Protein AF-A0A930N2Q2-F1 (afdb_monomer_lite)

Secondary structure (DSSP, 8-state):
-------TT-----EE-----S--S-EEEEEEE--TT--TTT--SSPPEEEEEEEPPPPTT-PEE-----PPPPP--EEEEEEE-SSTT-EEEEEE--SSSPEE-TTEEEEEE--BTTB--SS-SEEEETT-GGGSSEEEES---SEE-TT-EEEEEETTSPP-GGGGG-TTEEEEEEE-S---SHHHHHHHHHGGGG---TT-EEEEEETTEEEEEES--SSSPPPPPPSSEEEE-TT--S--SS----TTT-S-EEEES--TTSSSSEEEE---GGGTT---TT-EEEET--S-S-TT-TTTS-EEEE-TTS--STT-TTTTEES-----GGGSHHHHHHHT-

Structure (mmCIF, N/CA/C/O backbone):
data_AF-A0A930N2Q2-F1
#
_entry.id   AF-A0A930N2Q2-F1
#
loop_
_atom_site.group_PDB
_atom_site.id
_atom_site.type_symbol
_atom_site.label_atom_id
_atom_site.label_alt_id
_atom_site.label_comp_id
_atom_site.label_asym_id
_atom_site.label_entity_id
_atom_site.label_seq_id
_atom_site.pdbx_PDB_ins_code
_atom_site.Cartn_x
_atom_site.Cartn_y
_atom_site.Cartn_z
_atom_site.occupancy
_atom_site.B_iso_or_equiv
_atom_site.auth_seq_id
_atom_site.auth_comp_id
_atom_site.auth_asym_id
_atom_site.auth_atom_id
_atom_site.pdbx_PDB_model_num
ATOM 1 N N . PHE A 1 1 ? -27.104 4.911 28.588 1.00 41.72 1 PHE A N 1
ATOM 2 C CA . PHE A 1 1 ? -26.748 4.764 27.168 1.00 41.72 1 PHE A CA 1
ATOM 3 C C . PHE A 1 1 ? -26.328 3.326 26.962 1.00 41.72 1 PHE A C 1
ATOM 5 O O . PHE A 1 1 ? -25.601 2.814 27.804 1.00 41.72 1 PHE A O 1
ATOM 12 N N . ASP A 1 2 ? -26.873 2.665 25.944 1.00 37.03 2 ASP A N 1
ATOM 13 C CA . ASP A 1 2 ? -26.450 1.316 25.568 1.00 37.03 2 ASP A CA 1
ATOM 14 C C . ASP A 1 2 ? -25.044 1.390 24.951 1.00 37.03 2 ASP A C 1
ATOM 16 O O . ASP A 1 2 ? -24.779 2.282 24.140 1.00 37.03 2 ASP A O 1
ATOM 20 N N . HIS A 1 3 ? -24.143 0.501 25.366 1.00 36.34 3 HIS A N 1
ATOM 21 C CA . HIS A 1 3 ? -22.767 0.438 24.877 1.00 36.34 3 HIS A CA 1
ATOM 22 C C . HIS A 1 3 ? -22.576 -0.842 24.065 1.00 36.34 3 HIS A C 1
ATOM 24 O O . HIS A 1 3 ? -23.051 -1.914 24.426 1.00 36.34 3 HIS A O 1
ATOM 30 N N . GLY A 1 4 ? -21.841 -0.748 22.961 1.00 41.00 4 GLY A N 1
ATOM 31 C CA . GLY A 1 4 ? -21.201 -1.914 22.360 1.00 41.00 4 GLY A CA 1
ATOM 32 C C . GLY A 1 4 ? -20.953 -1.761 20.869 1.00 41.00 4 GLY A C 1
ATOM 33 O O . GLY A 1 4 ? -21.586 -0.939 20.203 1.00 41.00 4 GLY A O 1
ATOM 34 N N . ASP A 1 5 ? -20.091 -2.627 20.367 1.00 42.16 5 ASP A N 1
ATOM 35 C CA . ASP A 1 5 ? -19.556 -2.570 19.013 1.00 42.16 5 ASP A CA 1
ATOM 36 C C . ASP A 1 5 ? -20.628 -2.874 17.945 1.00 42.16 5 ASP A C 1
ATOM 38 O O . ASP A 1 5 ? -21.601 -3.594 18.198 1.00 42.16 5 ASP A O 1
ATOM 42 N N . VAL A 1 6 ? -20.461 -2.304 16.745 1.00 48.75 6 VAL A N 1
ATOM 43 C CA . VAL A 1 6 ? -21.254 -2.619 15.543 1.00 48.75 6 VAL A CA 1
ATOM 44 C C . VAL A 1 6 ? -20.330 -3.317 14.556 1.00 48.75 6 VAL A C 1
ATOM 46 O O . VAL A 1 6 ? -19.365 -2.715 14.088 1.00 48.75 6 VAL A O 1
ATOM 49 N N . LYS A 1 7 ? -20.598 -4.587 14.247 1.00 45.81 7 LYS A N 1
ATOM 50 C CA . LYS A 1 7 ? -19.790 -5.338 13.281 1.00 45.81 7 LYS A CA 1
ATOM 51 C C . LYS A 1 7 ? -19.995 -4.828 11.857 1.00 45.81 7 LYS A C 1
ATOM 53 O O . LYS A 1 7 ? -21.036 -4.261 11.515 1.00 45.81 7 LYS A O 1
ATOM 58 N N . VAL A 1 8 ? -19.000 -5.071 11.004 1.00 41.28 8 VAL A N 1
ATOM 59 C CA . VAL A 1 8 ? -19.066 -4.683 9.595 1.00 41.28 8 VAL A CA 1
ATOM 60 C C . VAL A 1 8 ? -20.216 -5.407 8.896 1.00 41.28 8 VAL A C 1
ATOM 62 O O . VAL A 1 8 ? -20.283 -6.628 8.916 1.00 41.28 8 VAL A O 1
ATOM 65 N N . GLY A 1 9 ? -21.139 -4.646 8.299 1.00 39.16 9 GLY A N 1
ATOM 66 C CA . GLY A 1 9 ? -22.316 -5.192 7.612 1.00 39.16 9 GLY A CA 1
ATOM 67 C C . GLY A 1 9 ? -23.492 -5.576 8.520 1.00 39.16 9 GLY A C 1
ATOM 68 O O . GLY A 1 9 ? -24.550 -5.930 8.002 1.00 39.16 9 GLY A O 1
ATOM 69 N N . GLU A 1 10 ? -23.359 -5.459 9.845 1.00 43.72 10 GLU A N 1
ATOM 70 C CA . GLU A 1 10 ? -24.431 -5.785 10.789 1.00 43.72 10 GLU A CA 1
ATOM 71 C C . GLU A 1 10 ? -25.229 -4.555 11.236 1.00 43.72 10 GLU A C 1
ATOM 73 O O . GLU A 1 10 ? -24.754 -3.419 11.252 1.00 43.72 10 GLU A O 1
ATOM 78 N N . LYS A 1 11 ? -26.483 -4.801 11.628 1.00 48.34 11 LYS A N 1
ATOM 79 C CA . LYS A 1 11 ? -27.393 -3.777 12.143 1.00 48.34 11 LYS A CA 1
ATOM 80 C C . LYS A 1 11 ? -27.339 -3.770 13.662 1.00 48.34 11 LYS A C 1
ATOM 82 O O . LYS A 1 11 ? -27.608 -4.792 14.286 1.00 48.34 11 LYS A O 1
ATOM 87 N N . LYS A 1 12 ? -27.113 -2.600 14.259 1.00 50.00 12 LYS A N 1
ATOM 88 C CA . LYS A 1 12 ? -27.331 -2.394 15.694 1.00 50.00 12 LYS A CA 1
ATOM 89 C C . LYS A 1 12 ? -28.453 -1.394 15.928 1.00 50.00 12 LYS A C 1
ATOM 91 O O . LYS A 1 12 ? -28.466 -0.312 15.347 1.00 50.00 12 LYS A O 1
ATOM 96 N N . THR A 1 13 ? -29.394 -1.771 16.787 1.00 50.56 13 THR A N 1
ATOM 97 C CA . THR A 1 13 ? -30.455 -0.875 17.256 1.00 50.56 13 THR A CA 1
ATOM 98 C C . THR A 1 13 ? -30.022 -0.289 18.591 1.00 50.56 13 THR A C 1
ATOM 100 O O . THR A 1 13 ? -29.759 -1.042 19.521 1.00 50.56 13 THR A O 1
ATOM 103 N N . LEU A 1 14 ? -29.937 1.039 18.681 1.00 54.16 14 LEU A N 1
ATOM 104 C CA . LEU A 1 14 ? -29.658 1.744 19.931 1.00 54.16 14 LEU A CA 1
ATOM 105 C C . LEU A 1 14 ? -30.971 2.241 20.538 1.00 54.16 14 LEU A C 1
ATOM 107 O O . LEU A 1 14 ? -31.796 2.841 19.843 1.00 54.16 14 LEU A O 1
ATOM 111 N N . PHE A 1 15 ? -31.144 2.011 21.837 1.00 53.03 15 PHE A N 1
ATOM 112 C CA . PHE A 1 15 ? -32.290 2.492 22.601 1.00 53.03 15 PHE A CA 1
ATOM 113 C C . PHE A 1 15 ? -31.849 3.586 23.576 1.00 53.03 15 PHE A C 1
ATOM 115 O O . PHE A 1 15 ? -30.882 3.424 24.324 1.00 53.03 15 PHE A O 1
ATOM 122 N N . PHE A 1 16 ? -32.580 4.699 23.600 1.00 52.91 16 PHE A N 1
ATOM 123 C CA . PHE A 1 16 ? -32.331 5.801 24.530 1.00 52.91 16 PHE A CA 1
ATOM 124 C C . PHE A 1 16 ? -33.554 5.995 25.417 1.00 52.91 16 PHE A C 1
ATOM 126 O O . PHE A 1 16 ? -34.678 6.128 24.926 1.00 52.91 16 PHE A O 1
ATOM 133 N N . TRP A 1 17 ? -33.320 6.036 26.726 1.00 47.97 17 TRP A N 1
ATOM 134 C CA . TRP A 1 17 ? -34.327 6.415 27.705 1.00 47.97 17 TRP A CA 1
ATOM 135 C C . TRP A 1 17 ? -34.276 7.923 27.891 1.00 47.97 17 TRP A C 1
ATOM 137 O O . TRP A 1 17 ? -33.246 8.473 28.275 1.00 47.97 17 TRP A O 1
ATOM 147 N N . VAL A 1 18 ? -35.390 8.590 27.619 1.00 50.34 18 VAL A N 1
ATOM 148 C CA . VAL A 1 18 ? -35.548 10.007 27.936 1.00 50.34 18 VAL A CA 1
ATOM 149 C C . VAL A 1 18 ? -36.337 10.073 29.235 1.00 50.34 18 VAL A C 1
ATOM 151 O O . VAL A 1 18 ? -37.479 9.614 29.295 1.00 50.34 18 VAL A O 1
ATOM 154 N N . HIS A 1 19 ? -35.711 10.582 30.297 1.00 44.34 19 HIS A N 1
ATOM 155 C CA . HIS A 1 19 ? -36.409 10.799 31.559 1.00 44.34 19 HIS A CA 1
ATOM 156 C C . HIS A 1 19 ? -37.484 11.873 31.343 1.00 44.34 19 HIS A C 1
ATOM 158 O O . HIS A 1 19 ? -37.195 12.867 30.668 1.00 44.34 19 HIS A O 1
ATOM 164 N N . PRO A 1 20 ? -38.703 11.725 31.890 1.00 45.50 20 PRO A N 1
ATOM 165 C CA . PRO A 1 20 ? -39.690 12.786 31.808 1.00 45.50 20 PRO A CA 1
ATOM 166 C C . PRO A 1 20 ? -39.127 14.000 32.546 1.00 45.50 20 PRO A C 1
ATOM 168 O O . PRO A 1 20 ? -38.900 13.946 33.755 1.00 45.50 20 PRO A O 1
ATOM 171 N N . SER A 1 21 ? -38.870 15.080 31.824 1.00 46.75 21 SER A N 1
ATOM 172 C CA . SER A 1 21 ? -38.817 16.410 32.412 1.00 46.75 21 SER A CA 1
ATOM 173 C C . SER A 1 21 ? -39.943 17.231 31.799 1.00 46.75 21 SER A C 1
ATOM 175 O O . SER A 1 21 ? -40.488 16.880 30.754 1.00 46.75 21 SER A O 1
ATOM 177 N N . THR A 1 22 ? -40.318 18.308 32.474 1.00 49.62 22 THR A N 1
ATOM 178 C CA . THR A 1 22 ? -41.371 19.287 32.148 1.00 49.62 22 THR A CA 1
ATOM 179 C C . THR A 1 22 ? -41.177 20.026 30.809 1.00 49.62 22 THR A C 1
ATOM 181 O O . THR A 1 22 ? -41.741 21.093 30.586 1.00 49.62 22 THR A O 1
ATOM 184 N N . TYR A 1 23 ? -40.362 19.482 29.909 1.00 51.62 23 TYR A N 1
ATOM 185 C CA . TYR A 1 23 ? -39.928 20.084 28.665 1.00 51.62 23 TYR A CA 1
ATOM 186 C C . TYR A 1 23 ? -40.915 19.787 27.528 1.00 51.62 23 TYR A C 1
ATOM 188 O O . TYR A 1 23 ? -41.119 18.637 27.146 1.00 51.62 23 TYR A O 1
ATOM 196 N N . THR A 1 24 ? -41.508 20.839 26.964 1.00 57.81 24 THR A N 1
ATOM 197 C CA . THR A 1 24 ? -42.492 20.773 25.866 1.00 57.81 24 THR A CA 1
ATOM 198 C C . THR A 1 24 ? -41.893 21.083 24.485 1.00 57.81 24 THR A C 1
ATOM 200 O O . THR A 1 24 ? -42.605 21.046 23.483 1.00 57.81 24 THR A O 1
ATOM 203 N N . GLY A 1 25 ? -40.591 21.388 24.414 1.00 53.97 25 GLY A N 1
ATOM 204 C CA . GLY A 1 25 ? -39.887 21.764 23.183 1.00 53.97 25 GLY A CA 1
ATOM 205 C C . GLY A 1 25 ? -39.300 20.588 22.389 1.00 53.97 25 GLY A C 1
ATOM 206 O O . GLY A 1 25 ? -39.271 19.445 22.843 1.00 53.97 25 GLY A O 1
ATOM 207 N N . THR A 1 26 ? -38.775 20.880 21.194 1.00 52.00 26 THR A N 1
ATOM 208 C CA . THR A 1 26 ? -37.933 19.943 20.423 1.00 52.00 26 THR A CA 1
ATOM 209 C C . THR A 1 26 ? -36.479 20.094 20.863 1.00 52.00 26 THR A C 1
ATOM 211 O O . THR A 1 26 ? -35.978 21.214 20.928 1.00 52.00 26 THR A O 1
ATOM 214 N N . LYS A 1 27 ? -35.788 18.982 21.137 1.00 54.97 27 LYS A N 1
ATOM 215 C CA . LYS A 1 27 ? -34.363 18.979 21.495 1.00 54.97 27 LYS A CA 1
ATOM 216 C C . LYS A 1 27 ? -33.570 18.179 20.467 1.00 54.97 27 LYS A C 1
ATOM 218 O O . LYS A 1 27 ? -33.887 17.020 20.208 1.00 54.97 27 LYS A O 1
ATOM 223 N N . THR A 1 28 ? -32.528 18.784 19.911 1.00 53.50 28 THR A N 1
ATOM 224 C CA . THR A 1 28 ? -31.549 18.064 19.092 1.00 53.50 28 THR A CA 1
ATOM 225 C C . THR A 1 28 ? -30.698 17.191 20.005 1.00 53.50 28 THR A C 1
ATOM 227 O O . THR A 1 28 ? -30.118 17.683 20.975 1.00 53.50 28 THR A O 1
ATOM 230 N N . LEU A 1 29 ? -30.635 15.894 19.710 1.00 53.09 29 LEU A N 1
ATOM 231 C CA . LEU A 1 29 ? -29.737 14.967 20.391 1.00 53.09 29 LEU A CA 1
ATOM 232 C C . LEU A 1 29 ? -28.542 14.694 19.479 1.00 53.09 29 LEU A C 1
ATOM 234 O O . LEU A 1 29 ? -28.708 14.295 18.323 1.00 53.09 29 LEU A O 1
ATOM 238 N N . LYS A 1 30 ? -27.342 14.925 20.012 1.00 48.91 30 LYS A N 1
ATOM 239 C CA . LYS A 1 30 ? -26.085 14.565 19.358 1.00 48.91 30 LYS A CA 1
ATOM 240 C C . LYS A 1 30 ? -25.796 13.095 19.667 1.00 48.91 30 LYS A C 1
ATOM 242 O O . LYS A 1 30 ? -25.758 12.724 20.841 1.00 48.91 30 LYS A O 1
ATOM 247 N N . LEU A 1 31 ? -25.640 12.267 18.634 1.00 52.25 31 LEU A N 1
ATOM 248 C CA . LEU A 1 31 ? -25.092 10.921 18.770 1.00 52.25 31 LEU A CA 1
ATOM 249 C C . LEU A 1 31 ? -23.691 10.930 18.170 1.00 52.25 31 LEU A C 1
ATOM 251 O O . LEU A 1 31 ? -23.521 11.025 16.953 1.00 52.25 31 LEU A O 1
ATOM 255 N N . ASP A 1 32 ? -22.709 10.798 19.047 1.00 47.19 32 ASP A N 1
ATOM 256 C CA . ASP A 1 32 ? -21.322 10.644 18.647 1.00 47.19 32 ASP A CA 1
ATOM 257 C C . ASP A 1 32 ? -21.038 9.155 18.469 1.00 47.19 32 ASP A C 1
ATOM 259 O O . ASP A 1 32 ? -20.966 8.394 19.436 1.00 47.19 32 ASP A O 1
ATOM 263 N N . VAL A 1 33 ? -20.937 8.723 17.209 1.00 49.88 33 VAL A N 1
ATOM 264 C CA . VAL A 1 33 ? -20.499 7.370 16.871 1.00 49.88 33 VAL A CA 1
ATOM 265 C C . VAL A 1 33 ? -19.008 7.439 16.595 1.00 49.88 33 VAL A C 1
ATOM 267 O O . VAL A 1 33 ? -18.551 8.081 15.647 1.00 49.88 33 VAL A O 1
ATOM 270 N N . ARG A 1 34 ? -18.239 6.786 17.458 1.00 45.66 34 ARG A N 1
ATOM 271 C CA . ARG A 1 34 ? -16.790 6.700 17.321 1.00 45.66 34 ARG A CA 1
ATOM 272 C C . ARG A 1 34 ? -16.464 5.416 16.576 1.00 45.66 34 ARG A C 1
ATOM 274 O O . ARG A 1 34 ? -17.022 4.363 16.883 1.00 45.66 34 ARG A O 1
ATOM 281 N N . THR A 1 35 ? -15.580 5.506 15.589 1.00 45.91 35 THR A N 1
ATOM 282 C CA . THR A 1 35 ? -14.870 4.309 15.141 1.00 45.91 35 THR A CA 1
ATOM 283 C C . THR A 1 35 ? -13.940 3.866 16.272 1.00 45.91 35 THR A C 1
ATOM 285 O O . THR A 1 35 ? -13.624 4.641 17.177 1.00 45.91 35 THR A O 1
ATOM 288 N N . ASP A 1 36 ? -13.508 2.617 16.229 1.00 43.38 36 ASP A N 1
ATOM 289 C CA . ASP A 1 36 ? -12.573 1.982 17.160 1.00 43.38 36 ASP A CA 1
ATOM 290 C C . ASP A 1 36 ? -11.256 2.752 17.401 1.00 43.38 36 ASP A C 1
ATOM 292 O O . ASP A 1 36 ? -10.535 2.435 18.341 1.00 43.38 36 ASP A O 1
ATOM 296 N N . ASN A 1 37 ? -10.974 3.808 16.631 1.00 44.59 37 ASN A N 1
ATOM 297 C CA . ASN A 1 37 ? -9.691 4.504 16.592 1.00 44.59 37 ASN A CA 1
ATOM 298 C C . ASN A 1 37 ? -9.680 5.917 17.234 1.00 44.59 37 ASN A C 1
ATOM 300 O O . ASN A 1 37 ? -8.944 6.790 16.749 1.00 44.59 37 ASN A O 1
ATOM 304 N N . PHE A 1 38 ? -10.505 6.189 18.256 1.00 37.25 38 PHE A N 1
ATOM 305 C CA . PHE A 1 38 ? -10.609 7.507 18.917 1.00 37.25 38 PHE A CA 1
ATOM 306 C C . PHE A 1 38 ? -10.024 7.520 20.347 1.00 37.25 38 PHE A C 1
ATOM 308 O O . PHE A 1 38 ? -10.381 6.677 21.165 1.00 37.25 38 PHE A O 1
ATOM 315 N N . ASP A 1 39 ? -9.192 8.521 20.665 1.00 43.25 39 ASP A N 1
ATOM 316 C CA . ASP A 1 39 ? -8.639 8.810 22.001 1.00 43.25 39 ASP A CA 1
ATOM 317 C C . ASP A 1 39 ? -8.671 10.334 22.260 1.00 43.25 39 ASP A C 1
ATOM 319 O O . ASP A 1 39 ? -8.338 11.114 21.368 1.00 43.25 39 ASP A O 1
ATOM 323 N N . ASP A 1 40 ? -9.076 10.767 23.461 1.00 39.34 40 ASP A N 1
ATOM 324 C CA . ASP A 1 40 ? -9.256 12.194 23.804 1.00 39.34 40 ASP A CA 1
ATOM 325 C C . ASP A 1 40 ? -7.925 12.975 23.927 1.00 39.34 40 ASP A C 1
ATOM 327 O O . ASP A 1 40 ? -7.909 14.195 23.769 1.00 39.34 40 ASP A O 1
ATOM 331 N N . ASN A 1 41 ? -6.799 12.293 24.168 1.00 40.31 41 ASN A N 1
ATOM 332 C CA . ASN A 1 41 ? -5.464 12.892 24.302 1.00 40.31 41 ASN A CA 1
ATOM 333 C C . ASN A 1 41 ? -4.624 12.784 23.015 1.00 40.31 41 ASN A C 1
ATOM 335 O O . ASN A 1 41 ? -3.750 13.620 22.772 1.00 40.31 41 ASN A O 1
ATOM 339 N N . LEU A 1 42 ? -4.852 11.741 22.211 1.00 38.12 42 LEU A N 1
ATOM 340 C CA . LEU A 1 42 ? -4.133 11.443 20.964 1.00 38.12 42 LEU A CA 1
ATOM 341 C C . LEU A 1 42 ? -4.922 11.835 19.703 1.00 38.12 42 LEU A C 1
ATOM 343 O O . LEU A 1 42 ? -4.362 11.823 18.604 1.00 38.12 42 LEU A O 1
ATOM 347 N N . GLY A 1 43 ? -6.199 12.196 19.853 1.00 39.03 43 GLY A N 1
ATOM 348 C CA . GLY A 1 43 ? -7.095 12.571 18.766 1.00 39.03 43 GLY A CA 1
ATOM 349 C C . GLY A 1 43 ? -7.554 11.387 17.907 1.00 39.03 43 GLY A C 1
ATOM 350 O O . GLY A 1 43 ? -6.943 10.319 17.853 1.00 39.03 43 GLY A O 1
ATOM 351 N N . ALA A 1 44 ? -8.666 11.589 17.203 1.00 37.19 44 ALA A N 1
ATOM 352 C CA . ALA A 1 44 ? -9.261 10.602 16.314 1.00 37.19 44 ALA A CA 1
ATOM 353 C C . ALA A 1 44 ? -8.390 10.350 15.078 1.00 37.19 44 ALA A C 1
ATOM 355 O O . ALA A 1 44 ? -8.078 11.286 14.324 1.00 37.19 44 ALA A O 1
ATOM 356 N N . THR A 1 45 ? -8.069 9.086 14.781 1.00 40.47 45 THR A N 1
ATOM 357 C CA . THR A 1 45 ? -7.466 8.826 13.473 1.00 40.47 45 THR A CA 1
ATOM 358 C C . THR A 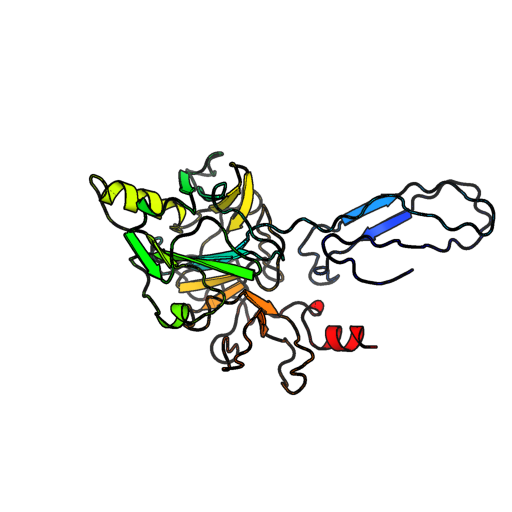1 45 ? -8.489 8.964 12.348 1.00 40.47 45 THR A C 1
ATOM 360 O O . THR A 1 45 ? -8.114 9.480 11.309 1.00 40.47 45 THR A O 1
ATOM 363 N N . ASP A 1 46 ? -9.765 8.608 12.509 1.00 44.69 46 ASP A N 1
ATOM 364 C CA . ASP A 1 46 ? -10.838 8.925 11.539 1.00 44.69 46 ASP A CA 1
ATOM 365 C C . ASP A 1 46 ? -11.649 10.141 11.994 1.00 44.69 46 ASP A C 1
ATOM 367 O O . ASP A 1 46 ? -11.615 10.468 13.177 1.00 44.69 46 ASP A O 1
ATOM 371 N N . PRO A 1 47 ? -12.357 10.853 11.100 1.00 41.97 47 PRO A N 1
ATOM 372 C CA . PRO A 1 47 ? -13.339 11.829 11.553 1.00 41.97 47 PRO A CA 1
ATOM 373 C C . PRO A 1 47 ? -14.361 11.148 12.473 1.00 41.97 47 PRO A C 1
ATOM 375 O O . PRO A 1 47 ? -14.811 10.033 12.204 1.00 41.97 47 PRO A O 1
ATOM 378 N N . GLU A 1 48 ? -14.728 11.832 13.557 1.00 40.94 48 GLU A N 1
ATOM 379 C CA . GLU A 1 48 ? -15.903 11.479 14.351 1.00 40.94 48 GLU A CA 1
ATOM 380 C C . GLU A 1 48 ? -17.094 11.363 13.390 1.00 40.94 48 GLU A C 1
ATOM 382 O O . GLU A 1 48 ? -17.377 12.293 12.628 1.00 40.94 48 GLU A O 1
ATOM 387 N N . VAL A 1 49 ? -17.775 10.212 13.365 1.00 45.47 49 VAL A N 1
ATOM 388 C CA . VAL A 1 49 ? -19.017 10.092 12.597 1.00 45.47 49 VAL A CA 1
ATOM 389 C C . VAL A 1 49 ? -20.101 10.741 13.444 1.00 45.47 49 VAL A C 1
ATOM 391 O O . VAL A 1 49 ? -20.851 10.083 14.164 1.00 45.47 49 VAL A O 1
ATOM 394 N N . THR A 1 50 ? -20.153 12.069 13.397 1.00 40.19 50 THR A N 1
ATOM 395 C CA . THR A 1 50 ? -21.206 12.831 14.058 1.00 40.19 50 THR A CA 1
ATOM 396 C C . THR A 1 50 ? -22.470 12.728 13.220 1.00 40.19 50 THR A C 1
ATOM 398 O O . THR A 1 50 ? -22.537 13.245 12.102 1.00 40.19 50 THR A O 1
ATOM 401 N N . LYS A 1 51 ? -23.502 12.079 13.764 1.00 44.72 51 LYS A N 1
ATOM 402 C CA . LYS A 1 51 ? -24.851 12.148 13.202 1.00 44.72 51 LYS A CA 1
ATOM 403 C C . LYS A 1 51 ? -25.770 12.890 14.162 1.00 44.72 51 LYS A C 1
ATOM 405 O O . LYS A 1 51 ? -25.867 12.570 15.346 1.00 44.72 51 LYS A O 1
ATOM 410 N N . ASN A 1 52 ? -26.462 13.886 13.622 1.00 43.75 52 ASN A N 1
ATOM 411 C CA . ASN A 1 52 ? -27.460 14.653 14.351 1.00 43.75 52 ASN A CA 1
ATOM 412 C C . ASN A 1 52 ? -28.842 14.079 14.061 1.00 43.75 52 ASN A C 1
ATOM 414 O O . ASN A 1 52 ? -29.203 13.891 12.900 1.00 43.75 52 ASN A O 1
ATOM 418 N N . PHE A 1 53 ? -29.624 13.845 15.112 1.00 46.03 53 PHE A N 1
ATOM 419 C CA . PHE A 1 53 ? -30.978 13.324 14.979 1.00 46.03 53 PHE A CA 1
ATOM 420 C C . PHE A 1 53 ? -31.981 14.307 15.576 1.00 46.03 53 PHE A C 1
ATOM 422 O O . PHE A 1 53 ? -31.859 14.738 16.725 1.00 46.03 53 PHE A O 1
ATOM 429 N N . ASN A 1 54 ? -33.009 14.629 14.789 1.00 45.19 54 ASN A N 1
ATOM 430 C CA . ASN A 1 54 ? -34.165 15.376 15.266 1.00 45.19 54 ASN A CA 1
ATOM 431 C C . ASN A 1 54 ? -35.175 14.393 15.855 1.00 45.19 54 ASN A C 1
ATOM 433 O O . ASN A 1 54 ? -35.683 13.516 15.155 1.00 45.19 54 ASN A O 1
ATOM 437 N N . VAL A 1 55 ? -35.479 14.546 17.141 1.00 48.06 55 VAL A N 1
ATOM 438 C CA . VAL A 1 55 ? -36.393 13.654 17.853 1.00 48.06 55 VAL A CA 1
ATOM 439 C C . VAL A 1 55 ? -37.679 14.408 18.188 1.00 48.06 55 VAL A C 1
ATOM 441 O O . VAL A 1 55 ? -37.647 15.428 18.873 1.00 48.06 55 VAL A O 1
ATOM 444 N N . LYS A 1 56 ? -38.825 13.917 17.691 1.00 49.34 56 LYS A N 1
ATOM 445 C CA . LYS A 1 56 ? -40.147 14.450 18.067 1.00 49.34 56 LYS A CA 1
ATOM 446 C C . LYS A 1 56 ? -40.480 14.040 19.504 1.00 49.34 56 LYS A C 1
ATOM 448 O O . LYS A 1 56 ? -40.204 12.891 19.835 1.00 49.34 56 LYS A O 1
ATOM 453 N N . PRO A 1 57 ? -41.128 14.884 20.322 1.00 48.94 57 PRO A N 1
ATOM 454 C CA . PRO A 1 57 ? -41.615 14.479 21.640 1.00 48.94 57 PRO A CA 1
ATOM 455 C C . PRO A 1 57 ? -42.546 13.265 21.524 1.00 48.94 57 PRO A C 1
ATOM 457 O O . PRO A 1 57 ? -43.460 13.261 20.698 1.00 48.94 57 PRO A O 1
ATOM 460 N N . LEU A 1 58 ? -42.324 12.226 22.331 1.00 51.62 58 LEU A N 1
ATOM 461 C CA . LEU A 1 58 ? -43.273 11.121 22.473 1.00 51.62 58 LEU A CA 1
ATOM 462 C C . LEU A 1 58 ? -44.061 11.275 23.779 1.00 51.62 58 LEU A C 1
ATOM 464 O O . LEU A 1 58 ? -43.542 11.770 24.777 1.00 51.62 58 LEU A O 1
ATOM 468 N N . SER A 1 59 ? -45.312 10.811 23.784 1.00 50.59 59 SER A N 1
ATOM 469 C CA . SER A 1 59 ? -46.091 10.632 25.014 1.00 50.59 59 SER A CA 1
ATOM 470 C C . SER A 1 59 ? -45.376 9.669 25.973 1.00 50.59 59 SER A C 1
ATOM 472 O O . SER A 1 59 ? -44.636 8.790 25.521 1.00 50.59 59 SER A O 1
ATOM 474 N N . GLN A 1 60 ? -45.624 9.810 27.281 1.00 44.28 60 GLN A N 1
ATOM 475 C CA . GLN A 1 60 ? -44.975 9.037 28.351 1.00 44.28 60 GLN A CA 1
ATOM 476 C C . GLN A 1 60 ? -44.775 7.545 28.008 1.00 44.28 60 GLN A C 1
ATOM 478 O O . GLN A 1 60 ? -45.683 6.882 27.509 1.00 44.28 60 GLN A O 1
ATOM 483 N N . ARG A 1 61 ? -43.586 7.021 28.353 1.00 41.75 61 ARG A N 1
ATOM 484 C CA . ARG A 1 61 ? -43.182 5.599 28.258 1.00 41.75 61 ARG A CA 1
ATOM 485 C C . ARG A 1 61 ? -43.019 5.026 26.843 1.00 41.75 61 ARG A C 1
ATOM 487 O O . ARG A 1 61 ? -43.180 3.823 26.652 1.00 41.75 61 ARG A O 1
ATOM 494 N N . ARG A 1 62 ? -42.663 5.840 25.847 1.00 44.47 62 ARG A N 1
ATOM 495 C CA . ARG A 1 62 ? -42.303 5.336 24.511 1.00 44.47 62 ARG A CA 1
ATOM 496 C C . ARG A 1 62 ? -40.803 5.438 24.247 1.00 44.47 62 ARG A C 1
ATOM 498 O O . ARG A 1 62 ? -40.159 6.412 24.617 1.00 44.47 62 ARG A O 1
ATOM 505 N N . VAL A 1 63 ? -40.273 4.419 23.579 1.00 42.66 63 VAL A N 1
ATO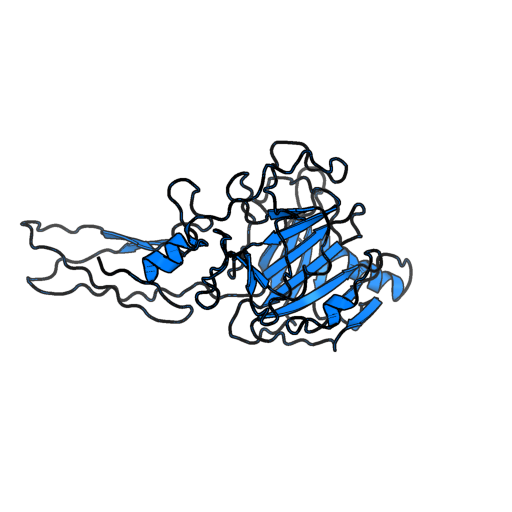M 506 C CA . VAL A 1 63 ? -38.868 4.316 23.180 1.00 42.66 63 VAL A CA 1
ATOM 507 C C . VAL A 1 63 ? -38.678 4.983 21.816 1.00 42.66 63 VAL A C 1
ATOM 509 O O . VAL A 1 63 ? -39.422 4.697 20.876 1.00 42.66 63 VAL A O 1
ATOM 512 N N . HIS A 1 64 ? -37.684 5.863 21.687 1.00 48.34 64 HIS A N 1
ATOM 513 C CA . HIS A 1 64 ? -37.295 6.405 20.385 1.00 48.34 64 HIS A CA 1
ATOM 514 C C . HIS A 1 64 ? -36.479 5.375 19.607 1.00 48.34 64 HIS A C 1
ATOM 516 O O . HIS A 1 64 ? -35.476 4.868 20.106 1.00 48.34 64 HIS A O 1
ATOM 522 N N . ARG A 1 65 ? -36.889 5.103 18.363 1.00 45.66 65 ARG A N 1
ATOM 523 C CA . ARG A 1 65 ? -36.117 4.307 17.405 1.00 45.66 65 ARG A CA 1
ATOM 524 C C . ARG A 1 65 ? -35.436 5.247 16.418 1.00 45.66 65 ARG A C 1
ATOM 526 O O . ARG A 1 65 ? -36.126 5.927 15.660 1.00 45.66 65 ARG A O 1
ATOM 533 N N . ILE A 1 66 ? -34.106 5.246 16.378 1.00 49.03 66 ILE A N 1
ATOM 534 C CA . ILE A 1 66 ? -33.380 5.789 15.226 1.00 49.03 66 ILE A CA 1
ATOM 535 C C . ILE A 1 66 ? -33.514 4.753 14.107 1.00 49.03 66 ILE A C 1
ATOM 537 O O . ILE A 1 66 ? -32.962 3.661 14.191 1.00 49.03 66 ILE A O 1
ATOM 541 N N . ALA A 1 67 ? -34.322 5.062 13.093 1.00 43.06 67 ALA A N 1
ATOM 542 C CA . ALA A 1 67 ? -34.560 4.196 11.937 1.00 43.06 67 ALA A CA 1
ATOM 543 C C . ALA A 1 67 ? -33.568 4.482 10.796 1.00 43.06 67 ALA A C 1
ATOM 545 O O . ALA A 1 67 ? -33.939 4.426 9.627 1.00 43.06 67 ALA A O 1
ATOM 546 N N . GLU A 1 68 ? -32.327 4.833 11.132 1.00 42.59 68 GLU A N 1
ATOM 547 C CA . GLU A 1 68 ? -31.286 5.112 10.150 1.00 42.59 68 GLU A CA 1
ATOM 548 C C . GLU A 1 68 ? -30.197 4.047 10.243 1.00 42.59 68 GLU A C 1
ATOM 550 O O . GLU A 1 68 ? -29.646 3.781 11.310 1.00 42.59 68 GLU A O 1
ATOM 555 N N . GLU A 1 69 ? -29.921 3.399 9.116 1.00 39.22 69 GLU A N 1
ATOM 556 C CA . GLU A 1 69 ? -28.946 2.321 9.028 1.00 39.22 69 GLU A CA 1
ATOM 557 C C . GLU A 1 69 ? -27.527 2.892 9.190 1.00 39.22 69 GLU A C 1
ATOM 559 O O . GLU A 1 69 ? -27.019 3.610 8.324 1.00 39.22 69 GLU A O 1
ATOM 564 N N . LEU A 1 70 ? -26.876 2.588 10.315 1.00 38.91 70 LEU A N 1
ATOM 565 C CA . LEU A 1 70 ? -25.443 2.814 10.492 1.00 38.91 70 LEU A CA 1
ATOM 566 C C . LEU A 1 70 ? -24.701 1.682 9.780 1.00 38.91 70 LEU A C 1
ATOM 568 O O . LEU A 1 70 ? -24.569 0.585 10.313 1.00 38.91 70 LEU A O 1
ATOM 572 N N . LYS A 1 71 ? -24.256 1.933 8.547 1.00 37.19 71 LYS A N 1
ATOM 573 C CA . LYS A 1 71 ? -23.401 0.991 7.819 1.00 37.19 71 LYS A CA 1
ATOM 574 C C . LYS A 1 71 ? -21.970 1.182 8.281 1.00 37.19 71 LYS A C 1
ATOM 576 O O . LYS A 1 71 ? -21.446 2.292 8.196 1.00 37.19 71 LYS A O 1
ATOM 581 N N . ALA A 1 72 ? -21.331 0.103 8.716 1.00 39.31 72 ALA A N 1
ATOM 582 C CA . ALA A 1 72 ? -19.886 0.110 8.824 1.00 39.31 72 ALA A CA 1
ATOM 583 C C . ALA A 1 72 ? -19.275 0.460 7.454 1.00 39.31 72 ALA A C 1
ATOM 585 O O . ALA A 1 72 ? -19.815 0.035 6.422 1.00 39.31 72 ALA A O 1
ATOM 586 N N . PRO A 1 73 ? -18.187 1.243 7.420 1.00 47.81 73 PRO A N 1
ATOM 587 C CA . PRO A 1 73 ? -17.502 1.546 6.174 1.00 47.81 73 PRO A CA 1
ATOM 588 C C . PRO A 1 73 ? -17.148 0.243 5.448 1.00 47.81 73 PRO A C 1
ATOM 590 O O . PRO A 1 73 ? -16.651 -0.706 6.055 1.00 47.81 73 PRO A O 1
ATOM 593 N N . LYS A 1 74 ? -17.463 0.179 4.148 1.00 52.66 74 LYS A N 1
ATOM 594 C CA . LYS A 1 74 ? -17.104 -0.978 3.324 1.00 52.66 74 LYS A CA 1
ATOM 595 C C . LYS A 1 74 ? -15.583 -1.032 3.237 1.00 52.66 74 LYS A C 1
ATOM 597 O O . LYS A 1 74 ? -14.972 -0.070 2.777 1.00 52.66 74 LYS A O 1
ATOM 602 N N . GLY A 1 75 ? -14.999 -2.139 3.684 1.00 65.31 75 GLY A N 1
ATOM 603 C CA . GLY A 1 75 ? -13.588 -2.410 3.447 1.00 65.31 75 GLY A CA 1
ATOM 604 C C . GLY A 1 75 ? -13.310 -2.534 1.946 1.00 65.31 75 GLY A C 1
ATOM 605 O O . GLY A 1 75 ? -14.185 -2.905 1.162 1.00 65.31 75 GLY A O 1
ATOM 606 N N . ASP A 1 76 ? -12.095 -2.182 1.552 1.00 83.50 76 ASP A N 1
ATOM 607 C CA . ASP A 1 76 ? -11.560 -2.319 0.197 1.00 83.50 76 ASP A CA 1
ATOM 608 C C . ASP A 1 76 ? -10.065 -2.691 0.337 1.00 83.50 76 ASP A C 1
ATOM 610 O O . ASP A 1 76 ? -9.559 -2.763 1.461 1.00 83.50 76 ASP A O 1
ATOM 614 N N . LEU A 1 77 ? -9.354 -2.949 -0.761 1.00 89.56 77 LEU A N 1
ATOM 615 C CA . LEU A 1 77 ? -7.913 -3.186 -0.736 1.00 89.56 77 LEU A CA 1
ATOM 616 C C . LEU A 1 77 ? -7.181 -2.012 -0.095 1.00 89.56 77 LEU A C 1
ATOM 618 O O . LEU A 1 77 ? -7.510 -0.844 -0.324 1.00 89.56 77 LEU A O 1
ATOM 622 N N . ILE A 1 78 ? -6.134 -2.345 0.650 1.00 87.44 78 ILE A N 1
ATOM 623 C CA . ILE A 1 78 ? -5.241 -1.366 1.254 1.00 87.44 78 ILE A CA 1
ATOM 624 C C . ILE A 1 78 ? -3.803 -1.638 0.846 1.00 87.44 78 ILE A C 1
ATOM 626 O O . ILE A 1 78 ? -3.392 -2.782 0.657 1.00 87.44 78 ILE A O 1
ATOM 630 N N . ILE A 1 79 ? -3.020 -0.570 0.790 1.00 91.31 79 ILE A N 1
ATOM 631 C CA . ILE A 1 79 ? -1.572 -0.644 0.886 1.00 91.31 79 ILE A CA 1
ATOM 632 C C . ILE A 1 79 ? -1.269 -0.838 2.374 1.00 91.31 79 ILE A C 1
ATOM 634 O O . ILE A 1 79 ? -1.526 0.057 3.191 1.00 91.31 79 ILE A O 1
ATOM 638 N N . SER A 1 80 ? -0.793 -2.024 2.742 1.00 85.12 80 SER A N 1
ATOM 639 C CA . SER A 1 80 ? -0.473 -2.355 4.134 1.00 85.12 80 SER A CA 1
ATOM 640 C C . SER A 1 80 ? 0.962 -1.977 4.472 1.00 85.12 80 SER A C 1
ATOM 642 O O . SER A 1 80 ? 1.209 -1.445 5.560 1.00 85.12 80 SER A O 1
ATOM 644 N N . GLU A 1 81 ? 1.892 -2.224 3.546 1.00 87.19 81 GLU A N 1
ATOM 645 C CA . GLU A 1 81 ? 3.327 -2.082 3.788 1.00 87.19 81 GLU A CA 1
ATOM 646 C C . GLU A 1 81 ? 4.089 -1.622 2.547 1.00 87.19 81 GLU A C 1
ATOM 648 O O . GLU A 1 81 ? 3.766 -1.983 1.414 1.00 87.19 81 GLU A O 1
ATOM 653 N N . VAL A 1 82 ? 5.118 -0.805 2.774 1.00 89.44 82 VAL A N 1
ATOM 654 C CA . VAL A 1 82 ? 5.971 -0.252 1.724 1.00 89.44 82 VAL A CA 1
ATOM 655 C C . VAL A 1 82 ? 7.417 -0.240 2.201 1.00 89.44 82 VAL A C 1
ATOM 657 O O . VAL A 1 82 ? 7.762 0.442 3.166 1.00 89.44 82 VAL A O 1
ATOM 660 N N . TYR A 1 83 ? 8.296 -0.949 1.500 1.00 87.81 83 TYR A N 1
ATOM 661 C CA . TYR A 1 83 ? 9.736 -0.776 1.667 1.00 87.81 83 TYR A CA 1
ATOM 662 C C . TYR A 1 83 ? 10.245 0.333 0.757 1.00 87.81 83 TYR A C 1
ATOM 664 O O . TYR A 1 83 ? 9.933 0.374 -0.436 1.00 87.81 83 TYR A O 1
ATOM 672 N N . MET A 1 84 ? 11.104 1.185 1.307 1.00 84.88 84 MET A N 1
ATOM 673 C CA . MET A 1 84 ? 11.748 2.267 0.580 1.00 84.88 84 MET A CA 1
ATOM 674 C C . MET A 1 84 ? 13.252 2.238 0.835 1.00 84.88 84 MET A C 1
ATOM 676 O O . MET A 1 84 ? 13.757 2.763 1.827 1.00 84.88 84 MET A O 1
ATOM 680 N N . GLY A 1 85 ? 13.984 1.623 -0.087 1.00 80.81 85 GLY A N 1
ATOM 681 C CA . GLY A 1 85 ? 15.437 1.564 -0.060 1.00 80.81 85 GLY A CA 1
ATOM 682 C C . GLY A 1 85 ? 16.106 2.889 -0.430 1.00 80.81 85 GLY A C 1
ATOM 683 O O . GLY A 1 85 ? 15.465 3.913 -0.681 1.00 80.81 85 GLY A O 1
ATOM 684 N N . ASN A 1 86 ? 17.436 2.857 -0.484 1.00 80.75 86 ASN A N 1
ATOM 685 C CA . ASN A 1 86 ? 18.253 4.046 -0.751 1.00 80.75 86 ASN A CA 1
ATOM 686 C C . ASN A 1 86 ? 18.003 4.637 -2.146 1.00 80.75 86 ASN A C 1
ATOM 688 O O . ASN A 1 86 ? 18.043 5.852 -2.319 1.00 80.75 86 ASN A O 1
ATOM 692 N N . LEU A 1 87 ? 17.713 3.787 -3.135 1.00 86.69 87 LEU A N 1
ATOM 693 C CA . LEU A 1 87 ? 17.336 4.223 -4.477 1.00 86.69 87 LEU A CA 1
ATOM 694 C C . LEU A 1 87 ? 15.808 4.282 -4.612 1.00 86.69 87 LEU A C 1
ATOM 696 O O . LEU A 1 87 ? 15.133 3.382 -4.112 1.00 86.69 87 LEU A O 1
ATOM 700 N N . PRO A 1 88 ? 15.252 5.250 -5.368 1.00 89.69 88 PRO A N 1
ATOM 701 C CA . PRO A 1 88 ? 13.814 5.339 -5.634 1.00 89.69 88 PRO A CA 1
ATOM 702 C C . PRO A 1 88 ? 13.178 4.063 -6.188 1.00 89.69 88 PRO A C 1
ATOM 704 O O . PRO A 1 88 ? 11.989 3.831 -6.000 1.00 89.69 88 PRO A O 1
ATOM 707 N N . ALA A 1 89 ? 13.961 3.259 -6.907 1.00 92.50 89 ALA A N 1
ATOM 708 C CA . ALA A 1 89 ? 13.512 2.012 -7.507 1.00 92.50 89 ALA A CA 1
ATOM 709 C C . ALA A 1 89 ? 13.647 0.803 -6.570 1.00 92.50 89 ALA A C 1
ATOM 711 O O . ALA A 1 89 ? 13.076 -0.239 -6.863 1.00 92.50 89 ALA A O 1
ATOM 712 N N . ASN A 1 90 ? 14.370 0.916 -5.451 1.00 91.19 90 ASN A N 1
ATOM 713 C CA . ASN A 1 90 ? 14.514 -0.170 -4.484 1.00 91.19 90 ASN A CA 1
ATOM 714 C C . ASN A 1 90 ? 13.297 -0.181 -3.567 1.00 91.19 90 ASN A C 1
ATOM 716 O O . ASN A 1 90 ? 13.362 0.295 -2.435 1.00 91.19 90 ASN A O 1
ATOM 720 N N . THR A 1 91 ? 12.170 -0.668 -4.072 1.00 92.81 91 THR A N 1
ATOM 721 C CA . THR A 1 91 ? 10.928 -0.703 -3.305 1.00 92.81 91 THR A CA 1
ATOM 722 C C . THR A 1 91 ? 10.326 -2.093 -3.268 1.00 92.81 91 THR A C 1
ATOM 724 O O . THR A 1 91 ? 10.705 -2.999 -4.022 1.00 92.81 91 THR A O 1
ATOM 727 N N . LEU A 1 92 ? 9.397 -2.234 -2.337 1.00 92.69 92 LEU A N 1
ATOM 728 C CA . LEU A 1 92 ? 8.475 -3.342 -2.235 1.00 92.69 92 LEU A CA 1
ATOM 729 C C . LEU A 1 92 ? 7.140 -2.784 -1.770 1.00 92.69 92 LEU A C 1
ATOM 731 O O . LEU A 1 92 ? 7.123 -1.896 -0.920 1.00 92.69 92 LEU A O 1
ATOM 735 N N . TRP A 1 93 ? 6.054 -3.328 -2.301 1.00 94.31 93 TRP A N 1
ATOM 736 C CA . TRP A 1 93 ? 4.701 -2.972 -1.898 1.00 94.31 93 TRP A CA 1
ATOM 737 C C . TRP A 1 93 ? 3.927 -4.215 -1.507 1.00 94.31 93 TRP A C 1
ATOM 739 O O . TRP A 1 93 ? 3.924 -5.196 -2.251 1.00 94.31 93 TRP A O 1
ATOM 749 N N . GLU A 1 94 ? 3.246 -4.133 -0.373 1.00 92.88 94 GLU A N 1
ATOM 750 C CA . GLU A 1 94 ? 2.253 -5.101 0.058 1.00 92.88 94 GLU A CA 1
ATOM 751 C C . GLU A 1 94 ? 0.851 -4.511 -0.121 1.00 92.88 94 GLU A C 1
ATOM 753 O O . GLU A 1 94 ? 0.535 -3.441 0.412 1.00 92.88 94 GLU A O 1
ATOM 758 N N . ILE A 1 95 ? 0.022 -5.212 -0.898 1.00 94.50 95 ILE A N 1
ATOM 759 C CA . ILE A 1 95 ? -1.391 -4.886 -1.087 1.00 94.50 95 ILE A CA 1
ATOM 760 C C . ILE A 1 95 ? -2.213 -6.012 -0.476 1.00 94.50 95 ILE A C 1
ATOM 762 O O . ILE A 1 95 ? -2.158 -7.155 -0.928 1.00 94.50 95 ILE A O 1
ATOM 766 N N . TYR A 1 96 ? -2.995 -5.664 0.537 1.00 90.75 96 TYR A N 1
ATOM 767 C CA . TYR A 1 96 ? -3.729 -6.601 1.373 1.00 90.75 96 TYR A CA 1
ATOM 768 C C . TYR A 1 96 ? -5.237 -6.441 1.182 1.00 90.75 96 TYR A C 1
ATOM 770 O O . TYR A 1 96 ? -5.739 -5.323 1.035 1.00 90.75 96 TYR A O 1
ATOM 778 N N . ASN A 1 97 ? -5.960 -7.560 1.222 1.00 89.50 97 ASN A N 1
ATOM 779 C CA . ASN A 1 97 ? -7.412 -7.587 1.326 1.00 89.50 97 ASN A CA 1
ATOM 780 C C . ASN A 1 97 ? -7.834 -7.705 2.802 1.00 89.50 97 ASN A C 1
ATOM 782 O O . ASN A 1 97 ? -7.810 -8.806 3.341 1.00 89.50 97 ASN A O 1
ATOM 786 N N . PRO A 1 98 ? -8.255 -6.616 3.466 1.00 77.25 98 PRO A N 1
ATOM 787 C CA . PRO A 1 98 ? -8.688 -6.659 4.860 1.00 77.25 98 PRO A CA 1
ATOM 788 C C . PRO A 1 98 ? -10.133 -7.125 5.053 1.00 77.25 98 PRO A C 1
ATOM 790 O O . PRO A 1 98 ? -10.631 -7.080 6.177 1.00 77.25 98 PRO A O 1
ATOM 793 N N . THR A 1 99 ? -10.828 -7.492 3.977 1.00 76.44 99 THR A N 1
ATOM 794 C CA . THR A 1 99 ? -12.244 -7.857 4.009 1.00 76.44 99 THR A CA 1
ATOM 795 C C . THR A 1 99 ? -12.430 -9.364 4.139 1.00 76.44 99 THR A C 1
ATOM 797 O O . THR A 1 99 ? -11.542 -10.138 3.792 1.00 76.44 99 THR A O 1
ATOM 800 N N . GLU A 1 100 ? -13.628 -9.759 4.564 1.00 74.69 100 GLU A N 1
ATOM 801 C CA . GLU A 1 100 ? -14.082 -11.156 4.620 1.00 74.69 100 GLU A CA 1
ATOM 802 C C . GLU A 1 100 ? -14.503 -11.702 3.242 1.00 74.69 100 GLU A C 1
ATOM 804 O O . GLU A 1 100 ? -14.952 -12.838 3.124 1.00 74.69 100 GLU A O 1
ATOM 809 N N . GLU A 1 101 ? -14.380 -10.896 2.182 1.00 80.56 101 GLU A N 1
ATOM 810 C CA . GLU A 1 101 ? -14.864 -11.215 0.841 1.00 80.56 101 GLU A CA 1
ATOM 811 C C . GLU A 1 101 ? -13.719 -11.272 -0.168 1.00 80.56 101 GLU A C 1
ATOM 813 O O . GLU A 1 101 ? -12.689 -10.611 -0.032 1.00 80.56 101 GLU A O 1
ATOM 818 N N . THR A 1 102 ? -13.902 -12.048 -1.235 1.00 90.06 102 THR A N 1
ATOM 819 C CA . THR A 1 102 ? -12.936 -12.056 -2.341 1.00 90.06 102 THR A CA 1
ATOM 820 C C . THR A 1 102 ? -13.055 -10.767 -3.153 1.00 90.06 102 THR A C 1
ATOM 822 O O . THR A 1 102 ? -14.131 -10.440 -3.658 1.00 90.06 102 THR A O 1
ATOM 825 N N . ILE A 1 103 ? -11.939 -10.065 -3.351 1.00 93.38 103 ILE A N 1
ATOM 826 C CA . ILE A 1 103 ? -11.879 -8.851 -4.170 1.00 93.38 103 ILE A CA 1
ATOM 827 C C . ILE A 1 103 ? -11.379 -9.178 -5.580 1.00 93.38 103 ILE A C 1
ATOM 829 O O . ILE A 1 103 ? -10.411 -9.912 -5.773 1.00 93.38 103 ILE A O 1
ATOM 833 N N . ASP A 1 104 ? -12.041 -8.599 -6.581 1.00 96.81 104 ASP A N 1
ATOM 834 C CA . ASP A 1 104 ? -11.565 -8.580 -7.962 1.00 96.81 104 ASP A CA 1
ATOM 835 C C . ASP A 1 104 ? -10.504 -7.491 -8.155 1.00 96.81 104 ASP A C 1
ATOM 837 O O . ASP A 1 104 ? -10.806 -6.321 -7.969 1.00 96.81 104 ASP A O 1
ATOM 841 N N . LEU A 1 105 ? -9.290 -7.861 -8.552 1.00 97.94 105 LEU A N 1
ATOM 842 C CA . LEU A 1 105 ? -8.140 -6.987 -8.779 1.00 97.94 105 LEU A CA 1
ATOM 843 C C . LEU A 1 105 ? -8.162 -6.289 -10.149 1.00 97.94 105 LEU A C 1
ATOM 845 O O . LEU A 1 105 ? -7.420 -5.328 -10.350 1.00 97.94 105 LEU A O 1
ATOM 849 N N . THR A 1 106 ? -8.985 -6.735 -11.105 1.00 98.00 106 THR A N 1
ATOM 850 C CA . THR A 1 106 ? -9.035 -6.168 -12.465 1.00 98.00 106 THR A CA 1
ATOM 851 C C . THR A 1 106 ? -9.265 -4.649 -12.528 1.00 98.00 106 THR A C 1
ATOM 853 O O . THR A 1 106 ? -8.590 -4.003 -13.332 1.00 98.00 106 THR A O 1
ATOM 856 N N . PRO A 1 107 ? -10.148 -4.029 -11.716 1.00 97.56 107 PRO A N 1
ATOM 857 C CA . PRO A 1 107 ? -10.358 -2.584 -11.764 1.00 97.56 107 PRO A CA 1
ATOM 858 C C . PRO A 1 107 ? -9.268 -1.769 -11.050 1.00 97.56 107 PRO A C 1
ATOM 860 O O . PRO A 1 107 ? -9.384 -0.541 -11.021 1.00 97.56 107 PRO A O 1
ATOM 863 N N . TYR A 1 108 ? -8.259 -2.411 -10.445 1.00 98.38 108 TYR A N 1
ATOM 864 C CA . TYR A 1 108 ? -7.278 -1.733 -9.601 1.00 98.38 108 TYR A CA 1
ATOM 865 C C . TYR A 1 108 ? -6.000 -1.354 -10.345 1.00 98.38 108 TYR A C 1
ATOM 867 O O . TYR A 1 108 ? -5.407 -2.152 -11.081 1.00 98.38 108 TYR A O 1
ATOM 875 N N . THR A 1 109 ? -5.533 -0.138 -10.078 1.00 98.44 109 THR A N 1
ATOM 876 C CA . THR A 1 109 ? -4.262 0.395 -10.560 1.00 98.44 109 THR A CA 1
ATOM 877 C C . THR A 1 109 ? -3.435 0.951 -9.410 1.00 98.44 109 THR A C 1
ATOM 879 O O . THR A 1 109 ? -3.958 1.526 -8.453 1.00 98.44 109 THR A O 1
ATOM 882 N N . MET A 1 110 ? -2.120 0.781 -9.519 1.00 98.31 110 MET A N 1
ATOM 883 C CA . MET A 1 110 ? -1.159 1.563 -8.761 1.00 98.31 110 MET A CA 1
ATOM 884 C C . MET A 1 110 ? -0.876 2.850 -9.531 1.00 98.31 110 MET A C 1
ATOM 886 O O . MET A 1 110 ? -0.570 2.808 -10.724 1.00 98.31 110 MET A O 1
ATOM 890 N N . GLN A 1 111 ? -0.970 3.983 -8.849 1.00 97.62 111 GLN A N 1
ATOM 891 C CA . GLN A 1 111 ? -0.768 5.312 -9.412 1.00 97.62 111 GLN A CA 1
ATOM 892 C C . GLN A 1 111 ? 0.356 6.036 -8.673 1.00 97.62 111 GLN A C 1
ATOM 894 O O . GLN A 1 111 ? 0.429 5.987 -7.445 1.00 97.62 111 GLN A O 1
ATOM 899 N N . ARG A 1 112 ? 1.205 6.747 -9.422 1.00 96.31 112 ARG A N 1
ATOM 900 C CA . ARG A 1 112 ? 2.259 7.628 -8.906 1.00 96.31 112 ARG A CA 1
ATOM 901 C C . ARG A 1 112 ? 2.074 9.040 -9.443 1.00 96.31 112 ARG A C 1
ATOM 903 O O . ARG A 1 112 ? 1.909 9.232 -10.647 1.00 96.31 112 ARG A O 1
ATOM 910 N N . PHE A 1 113 ? 2.173 10.017 -8.554 1.00 94.62 113 PHE A N 1
ATOM 911 C CA . PHE A 1 113 ? 2.132 11.441 -8.859 1.00 94.62 113 PHE A CA 1
ATOM 912 C C . PHE A 1 113 ? 3.464 12.056 -8.448 1.00 94.62 113 PHE A C 1
ATOM 914 O O . PHE A 1 113 ? 3.796 12.109 -7.258 1.00 94.62 113 PHE A O 1
ATOM 921 N N . ASP A 1 114 ? 4.223 12.521 -9.431 1.00 93.38 114 ASP A N 1
ATOM 922 C CA . ASP A 1 114 ? 5.474 13.224 -9.190 1.00 93.38 114 ASP A CA 1
ATOM 923 C C . ASP A 1 114 ? 5.201 14.719 -9.015 1.00 93.38 114 ASP A C 1
ATOM 925 O O . ASP A 1 114 ? 4.355 15.304 -9.695 1.00 93.38 114 ASP A O 1
ATOM 929 N N . LEU A 1 115 ? 5.916 15.343 -8.080 1.00 89.56 115 LEU A N 1
ATOM 930 C CA . LEU A 1 115 ? 5.835 16.784 -7.874 1.00 89.56 115 LEU A CA 1
ATOM 931 C C . LEU A 1 115 ? 6.391 17.505 -9.113 1.00 89.56 115 LEU A C 1
ATOM 933 O O . LEU A 1 115 ? 7.544 17.286 -9.484 1.00 89.56 115 LEU A O 1
ATOM 937 N N . ASN A 1 116 ? 5.595 18.384 -9.725 1.00 84.69 116 ASN A N 1
ATOM 938 C CA . ASN A 1 116 ? 5.995 19.193 -10.873 1.00 84.69 116 ASN A CA 1
ATOM 939 C C . ASN A 1 116 ? 6.061 20.676 -10.475 1.00 84.69 116 ASN A C 1
ATOM 941 O O . ASN A 1 116 ? 5.041 21.333 -10.247 1.00 84.69 116 ASN A O 1
ATOM 945 N N . GLY A 1 117 ? 7.280 21.205 -10.344 1.00 83.94 117 GLY A N 1
ATOM 946 C CA . GLY A 1 117 ? 7.506 22.540 -9.793 1.00 83.94 117 GLY A CA 1
ATOM 947 C C . GLY A 1 117 ? 7.057 22.617 -8.331 1.00 83.94 117 GLY A C 1
ATOM 948 O O . GLY A 1 117 ? 7.679 22.021 -7.452 1.00 83.94 117 GLY A O 1
ATOM 949 N N . SER A 1 118 ? 5.978 23.356 -8.067 1.00 83.00 118 SER A N 1
ATOM 950 C CA . SER A 1 118 ? 5.414 23.562 -6.725 1.00 83.00 118 SER A CA 1
ATOM 951 C C . SER A 1 118 ? 4.127 22.775 -6.449 1.00 83.00 118 SER A C 1
ATOM 953 O O . SER A 1 118 ? 3.606 22.865 -5.339 1.00 83.00 118 SER A O 1
ATOM 955 N N . SER A 1 119 ? 3.606 22.007 -7.413 1.00 85.44 119 SER A N 1
ATOM 956 C CA . SER A 1 119 ? 2.314 21.318 -7.275 1.00 85.44 119 SER A CA 1
ATOM 957 C C . SER A 1 119 ? 2.317 19.917 -7.887 1.00 85.44 119 SER A C 1
ATOM 959 O O . SER A 1 119 ? 3.178 19.571 -8.694 1.00 85.44 119 SER A O 1
ATOM 961 N N . TYR A 1 120 ? 1.361 19.088 -7.473 1.00 88.88 120 TYR A N 1
ATOM 962 C CA . TYR A 1 120 ? 1.159 17.760 -8.049 1.00 88.88 120 TYR A CA 1
ATOM 963 C C . TYR A 1 120 ? 0.150 17.825 -9.200 1.00 88.88 120 TYR A C 1
ATOM 965 O O . TYR A 1 120 ? -0.805 18.602 -9.114 1.00 88.88 120 TYR A O 1
ATOM 973 N N . PRO A 1 121 ? 0.321 17.010 -10.255 1.00 89.88 121 PRO A N 1
ATOM 974 C CA . PRO A 1 121 ? -0.651 16.931 -11.337 1.00 89.88 121 PRO A CA 1
ATOM 975 C C . PRO A 1 121 ? -1.986 16.352 -10.845 1.00 89.88 121 PRO A C 1
ATOM 977 O O . PRO A 1 121 ? -2.031 15.567 -9.898 1.00 89.88 121 PRO A O 1
ATOM 980 N N . SER A 1 122 ? -3.079 16.718 -11.519 1.00 88.25 122 SER A N 1
ATOM 981 C CA . SER A 1 122 ? -4.421 16.178 -11.253 1.00 88.25 122 SER A CA 1
ATOM 982 C C . SER A 1 122 ? -4.614 14.749 -11.773 1.00 88.25 122 SER A C 1
ATOM 984 O O . SER A 1 122 ? -5.536 14.057 -11.347 1.00 88.25 122 SER A O 1
ATOM 986 N N . THR A 1 123 ? -3.744 14.302 -12.677 1.00 92.88 123 THR A N 1
ATOM 987 C CA . THR A 1 123 ? -3.698 12.943 -13.225 1.00 92.88 123 THR A CA 1
ATOM 988 C C . THR A 1 123 ? -2.383 12.265 -12.844 1.00 92.88 123 THR A C 1
ATOM 990 O O . THR A 1 123 ? -1.372 12.958 -12.689 1.00 92.88 123 THR A O 1
ATOM 993 N N . PRO A 1 124 ? -2.356 10.929 -12.708 1.00 95.38 124 PRO A N 1
ATOM 994 C CA . PRO A 1 124 ? -1.131 10.221 -12.360 1.00 95.38 124 PRO A CA 1
ATOM 995 C C . PRO A 1 124 ? -0.042 10.450 -13.413 1.00 95.38 124 PRO A C 1
ATOM 997 O O . PRO A 1 124 ? -0.302 10.424 -14.614 1.00 95.38 124 PRO A O 1
ATOM 1000 N N . THR A 1 125 ? 1.192 10.656 -12.955 1.00 96.94 125 THR A N 1
ATOM 1001 C CA . THR A 1 125 ? 2.382 10.687 -13.817 1.00 96.94 125 THR A CA 1
ATOM 1002 C C . THR A 1 125 ? 2.664 9.295 -14.379 1.00 96.94 125 THR A C 1
ATOM 1004 O O . THR A 1 125 ? 3.061 9.159 -15.533 1.00 96.94 125 THR A O 1
ATOM 1007 N N . TYR A 1 126 ? 2.431 8.263 -13.562 1.00 97.75 126 TYR A N 1
ATOM 1008 C CA . TYR A 1 126 ? 2.527 6.862 -13.955 1.00 97.75 126 TYR A CA 1
ATOM 1009 C C . TYR A 1 126 ? 1.371 6.068 -13.366 1.00 97.75 126 TYR A C 1
ATOM 1011 O O . TYR A 1 126 ? 0.991 6.272 -12.213 1.00 97.75 126 TYR A O 1
ATOM 1019 N N . GLU A 1 127 ? 0.853 5.126 -14.142 1.00 98.06 127 GLU A N 1
ATOM 1020 C CA . GLU A 1 127 ? -0.239 4.248 -13.744 1.00 98.06 127 GLU A CA 1
ATOM 1021 C C . GLU A 1 127 ? 0.025 2.836 -14.262 1.00 98.06 127 GLU A C 1
ATOM 1023 O O . GLU A 1 127 ? 0.539 2.644 -15.365 1.00 98.06 127 GLU A O 1
ATOM 1028 N N . SER A 1 128 ? -0.274 1.826 -13.452 1.00 98.56 128 SER A N 1
ATOM 1029 C CA . SER A 1 128 ? -0.066 0.426 -13.817 1.00 98.56 128 SER A CA 1
ATOM 1030 C C . SER A 1 128 ? -1.138 -0.448 -13.197 1.00 98.56 128 SER A C 1
ATOM 1032 O O . SER A 1 128 ? -1.392 -0.364 -11.995 1.00 98.56 128 SER A O 1
ATOM 1034 N N . LYS A 1 129 ? -1.784 -1.297 -14.002 1.00 98.25 129 LYS A N 1
ATOM 1035 C CA . LYS A 1 129 ? -2.798 -2.218 -13.482 1.00 98.25 129 LYS A CA 1
ATOM 1036 C C . LYS A 1 129 ? -2.139 -3.282 -12.631 1.00 98.25 129 LYS A C 1
ATOM 1038 O O . LYS A 1 129 ? -1.081 -3.817 -12.974 1.00 98.25 129 LYS A O 1
ATOM 1043 N N . LEU A 1 130 ? -2.807 -3.653 -11.547 1.00 97.81 130 LEU A N 1
ATOM 1044 C CA . LEU A 1 130 ? -2.317 -4.734 -10.703 1.00 97.81 130 LEU A CA 1
ATOM 1045 C C . LEU A 1 130 ? -2.246 -6.062 -11.472 1.00 97.81 130 LEU A C 1
ATOM 1047 O O . LEU A 1 130 ? -1.370 -6.873 -11.203 1.00 97.81 130 LEU A O 1
ATOM 1051 N N . THR A 1 131 ? -3.098 -6.256 -12.478 1.00 97.31 131 THR A N 1
ATOM 1052 C CA . THR A 1 131 ? -3.285 -7.534 -13.183 1.00 97.31 131 THR A CA 1
ATOM 1053 C C . THR A 1 131 ? -2.556 -7.654 -14.529 1.00 97.31 131 THR A C 1
ATOM 1055 O O . THR A 1 131 ? -2.676 -8.691 -15.179 1.00 97.31 131 THR A O 1
ATOM 1058 N N . ASP A 1 132 ? -1.756 -6.661 -14.947 1.00 97.50 132 ASP A N 1
ATOM 1059 C CA . ASP A 1 132 ? -0.990 -6.707 -16.211 1.00 97.50 132 ASP A CA 1
ATOM 1060 C C . ASP A 1 132 ? 0.269 -7.593 -16.095 1.00 97.50 132 ASP A C 1
ATOM 1062 O O . ASP A 1 132 ? 1.403 -7.150 -16.280 1.00 97.50 132 ASP A O 1
ATOM 1066 N N . SER A 1 133 ? 0.080 -8.881 -15.801 1.00 97.19 133 SER A N 1
ATOM 1067 C CA . SER A 1 133 ? 1.174 -9.820 -15.517 1.00 97.19 133 SER A CA 1
ATOM 1068 C C . SER A 1 133 ? 2.134 -10.053 -16.683 1.00 97.19 133 SER A C 1
ATOM 1070 O O . SER A 1 133 ? 3.315 -10.326 -16.475 1.00 97.19 133 SER A O 1
ATOM 1072 N N . HIS A 1 134 ? 1.668 -9.858 -17.917 1.00 96.19 134 HIS A N 1
ATOM 1073 C CA . HIS A 1 134 ? 2.505 -9.897 -19.116 1.00 96.19 134 HIS A CA 1
ATOM 1074 C C . HIS A 1 134 ? 3.586 -8.794 -19.146 1.00 96.19 134 HIS A C 1
ATOM 1076 O O . HIS A 1 134 ? 4.606 -8.953 -19.822 1.00 96.19 134 HIS A O 1
ATOM 1082 N N . LEU A 1 135 ? 3.397 -7.699 -18.396 1.00 97.81 135 LEU A N 1
ATOM 1083 C CA . LEU A 1 135 ? 4.363 -6.602 -18.249 1.00 97.81 135 LEU A CA 1
ATOM 1084 C C . LEU A 1 135 ? 5.278 -6.763 -17.031 1.00 97.81 135 LEU A C 1
ATOM 1086 O O . LEU A 1 135 ? 6.182 -5.952 -16.821 1.00 97.81 135 LEU A O 1
ATOM 1090 N N . TRP A 1 136 ? 5.103 -7.813 -16.232 1.00 97.56 136 TRP A N 1
ATOM 1091 C CA . TRP A 1 136 ? 6.046 -8.119 -15.163 1.00 97.56 136 TRP A CA 1
ATOM 1092 C C . TRP A 1 136 ? 7.362 -8.627 -15.754 1.00 97.56 136 TRP A C 1
ATOM 1094 O O . TRP A 1 136 ? 7.406 -9.247 -16.822 1.00 97.56 136 TRP A O 1
ATOM 1104 N N . LEU A 1 137 ? 8.469 -8.394 -15.048 1.00 96.62 137 LEU A N 1
ATOM 1105 C CA . LEU A 1 137 ? 9.742 -9.024 -15.390 1.00 96.62 137 LEU A CA 1
ATOM 1106 C C . LEU A 1 137 ? 9.592 -10.544 -15.321 1.00 96.62 137 LEU A C 1
ATOM 1108 O O . LEU A 1 137 ? 9.908 -11.232 -16.291 1.00 96.62 137 LEU A O 1
ATOM 1112 N N . LYS A 1 138 ? 9.058 -11.021 -14.197 1.00 96.19 138 LYS A N 1
ATOM 1113 C CA . LYS A 1 138 ? 8.686 -12.409 -13.924 1.00 96.19 138 LYS A CA 1
ATOM 1114 C C . LYS A 1 138 ? 7.769 -12.465 -12.701 1.00 96.19 138 LYS A C 1
ATOM 1116 O O . LYS A 1 138 ? 7.636 -11.481 -11.973 1.00 96.19 138 LYS A O 1
ATOM 1121 N N . THR A 1 139 ? 7.206 -13.633 -12.439 1.00 96.50 139 THR A N 1
ATOM 1122 C CA . THR A 1 139 ? 6.591 -13.952 -11.148 1.00 96.50 139 THR A CA 1
ATOM 1123 C C . THR A 1 139 ? 7.633 -14.663 -10.290 1.00 96.50 139 THR A C 1
ATOM 1125 O O . THR A 1 139 ? 8.283 -15.590 -10.769 1.00 96.50 139 THR A O 1
ATOM 1128 N N . LEU A 1 140 ? 7.850 -14.197 -9.060 1.00 95.62 140 LEU A N 1
ATOM 1129 C CA . LEU A 1 140 ? 8.779 -14.837 -8.120 1.00 95.62 140 LEU A CA 1
ATOM 1130 C C . LEU A 1 140 ? 8.111 -15.989 -7.374 1.00 95.62 140 LEU A C 1
ATOM 1132 O O . LEU A 1 140 ? 8.763 -16.983 -7.097 1.00 95.62 140 LEU A O 1
ATOM 1136 N N . HIS A 1 141 ? 6.814 -15.866 -7.095 1.00 95.81 141 HIS A N 1
ATOM 1137 C CA . HIS A 1 141 ? 6.050 -16.862 -6.358 1.00 95.81 141 HIS A CA 1
ATOM 1138 C C . HIS A 1 141 ? 4.569 -16.804 -6.725 1.00 95.81 141 HIS A C 1
ATOM 1140 O O . HIS A 1 141 ? 4.046 -15.717 -6.986 1.00 95.81 141 HIS A O 1
ATOM 1146 N N . GLY A 1 142 ? 3.903 -17.960 -6.678 1.00 94.75 142 GLY A N 1
ATOM 1147 C CA . GLY A 1 142 ? 2.471 -18.095 -6.926 1.00 94.75 142 GLY A CA 1
ATOM 1148 C C . GLY A 1 142 ? 2.074 -17.906 -8.391 1.00 94.75 142 GLY A C 1
ATOM 1149 O O . GLY A 1 142 ? 2.877 -17.526 -9.244 1.00 94.75 142 GLY A O 1
ATOM 1150 N N . ALA A 1 143 ? 0.810 -18.187 -8.695 1.00 94.12 143 ALA A N 1
ATOM 1151 C CA . ALA A 1 143 ? 0.234 -17.899 -10.003 1.00 94.12 143 ALA A CA 1
ATOM 1152 C C . ALA A 1 143 ? -0.393 -16.500 -9.995 1.00 94.12 143 ALA A C 1
ATOM 1154 O O . ALA A 1 143 ? -1.086 -16.125 -9.048 1.00 94.12 143 ALA A O 1
ATOM 1155 N N . ALA A 1 144 ? -0.179 -15.734 -11.069 1.00 94.00 144 ALA A N 1
ATOM 1156 C CA . ALA A 1 144 ? -0.885 -14.473 -11.256 1.00 94.00 144 ALA A CA 1
ATOM 1157 C C . ALA A 1 144 ? -2.401 -14.728 -11.251 1.00 94.00 144 ALA A C 1
ATOM 1159 O O . ALA A 1 144 ? -2.885 -15.630 -11.934 1.00 94.00 144 ALA A O 1
ATOM 1160 N N . THR A 1 145 ? -3.146 -13.927 -10.497 1.00 94.94 145 THR A N 1
ATOM 1161 C CA . THR A 1 145 ? -4.602 -14.046 -10.375 1.00 94.94 145 THR A CA 1
ATOM 1162 C C . THR A 1 145 ? -5.248 -12.669 -10.412 1.00 94.94 145 THR A C 1
ATOM 1164 O O . THR A 1 145 ? -4.625 -11.663 -10.077 1.00 94.94 145 THR A O 1
ATOM 1167 N N . THR A 1 146 ? -6.516 -12.627 -10.807 1.00 96.50 146 THR A N 1
ATOM 1168 C CA . THR A 1 146 ? -7.365 -11.437 -10.704 1.00 96.50 146 THR A CA 1
ATOM 1169 C C . THR A 1 146 ? -8.234 -11.456 -9.453 1.00 96.50 146 THR A C 1
ATOM 1171 O O . THR A 1 146 ? -8.936 -10.490 -9.197 1.00 96.50 146 THR A O 1
ATOM 1174 N N . LYS A 1 147 ? -8.222 -12.530 -8.661 1.00 96.50 147 LYS A N 1
ATOM 1175 C CA . LYS A 1 147 ? -9.043 -12.659 -7.453 1.00 96.50 147 LYS A CA 1
ATOM 1176 C C . LYS A 1 147 ? -8.151 -12.762 -6.228 1.00 96.50 147 LYS A C 1
ATOM 1178 O O . LYS A 1 147 ? -7.326 -13.671 -6.147 1.00 96.50 147 LYS A O 1
ATOM 1183 N N . LEU A 1 148 ? -8.344 -11.853 -5.277 1.00 95.38 148 LEU A N 1
ATOM 1184 C CA . LEU A 1 148 ? -7.656 -11.868 -3.994 1.00 95.38 148 LEU A CA 1
ATOM 1185 C C . LEU A 1 148 ? -8.639 -12.259 -2.898 1.00 95.38 148 LEU A C 1
ATOM 1187 O O . LEU A 1 148 ? -9.573 -11.515 -2.600 1.00 95.38 148 LEU A O 1
ATOM 1191 N N . GLY A 1 149 ? -8.441 -13.448 -2.331 1.00 89.00 149 GLY A N 1
ATOM 1192 C CA . GLY A 1 149 ? -9.290 -13.964 -1.260 1.00 89.00 149 GLY A CA 1
ATOM 1193 C C . GLY A 1 149 ? -9.232 -13.112 0.016 1.00 89.00 149 GLY A C 1
ATOM 1194 O O . GLY A 1 149 ? -8.370 -12.231 0.127 1.00 89.00 149 GLY A O 1
ATOM 1195 N N . PRO A 1 150 ? -10.136 -13.371 0.973 1.00 83.50 150 PRO A N 1
ATOM 1196 C CA . PRO A 1 150 ? -10.146 -12.708 2.274 1.00 83.50 150 PRO A CA 1
ATOM 1197 C C . PRO A 1 150 ? -8.793 -12.821 2.968 1.00 83.50 150 PRO A C 1
ATOM 1199 O O . PRO A 1 150 ? -8.177 -13.890 2.947 1.00 83.50 150 PRO A O 1
ATOM 1202 N N . HIS A 1 151 ? -8.326 -11.715 3.546 1.00 81.19 151 HIS A N 1
ATOM 1203 C CA . HIS A 1 151 ? -7.080 -11.645 4.316 1.00 81.19 151 HIS A CA 1
ATOM 1204 C C . HIS A 1 151 ? -5.828 -12.140 3.584 1.00 81.19 151 HIS A C 1
ATOM 1206 O O . HIS A 1 151 ? -4.818 -12.495 4.190 1.00 81.19 151 HIS A O 1
ATOM 1212 N N . LYS A 1 152 ? -5.862 -12.127 2.253 1.00 89.31 152 LYS A N 1
ATOM 1213 C CA . LYS A 1 152 ? -4.709 -12.444 1.421 1.00 89.31 152 LYS A CA 1
ATOM 1214 C C . LYS A 1 152 ? -3.994 -11.193 0.951 1.00 89.31 152 LYS A C 1
ATOM 1216 O O . LYS A 1 152 ? -4.565 -10.104 0.888 1.00 89.31 152 LYS A O 1
ATOM 1221 N N . THR A 1 153 ? -2.725 -11.376 0.613 1.00 92.19 153 THR A N 1
ATOM 1222 C CA . THR A 1 153 ? -1.847 -10.319 0.137 1.00 92.19 153 THR A CA 1
ATOM 1223 C C . THR A 1 153 ? -1.163 -10.682 -1.172 1.00 92.19 153 THR A C 1
ATOM 1225 O O . THR A 1 153 ? -0.931 -11.852 -1.490 1.00 92.19 153 THR A O 1
ATOM 1228 N N . ILE A 1 154 ? -0.830 -9.646 -1.929 1.00 95.56 154 ILE A N 1
ATOM 1229 C CA . ILE A 1 154 ? -0.008 -9.700 -3.134 1.00 95.56 154 ILE A CA 1
ATOM 1230 C C . ILE A 1 154 ? 1.161 -8.737 -2.961 1.00 95.56 154 ILE A C 1
ATOM 1232 O O . ILE A 1 154 ? 1.016 -7.646 -2.403 1.00 95.56 154 ILE A O 1
ATOM 1236 N N . LEU A 1 155 ? 2.328 -9.146 -3.452 1.00 95.56 155 LEU A N 1
ATOM 1237 C CA . LEU A 1 155 ? 3.555 -8.367 -3.320 1.00 95.56 155 LEU A CA 1
ATOM 1238 C C . LEU A 1 155 ? 4.041 -7.884 -4.685 1.00 95.56 155 LEU A C 1
ATOM 1240 O O . LEU A 1 155 ? 4.128 -8.669 -5.629 1.00 95.56 155 LEU A O 1
ATOM 1244 N N . TYR A 1 156 ? 4.424 -6.610 -4.767 1.00 97.12 156 TYR A N 1
ATOM 1245 C CA . TYR A 1 156 ? 5.128 -6.041 -5.919 1.00 97.12 156 TYR A CA 1
ATOM 1246 C C . TYR A 1 156 ? 6.565 -5.734 -5.524 1.00 97.12 156 TYR A C 1
ATOM 1248 O O . TYR A 1 156 ? 6.833 -4.809 -4.756 1.00 97.12 156 TYR A O 1
ATOM 1256 N N . TRP A 1 157 ? 7.491 -6.526 -6.054 1.00 95.62 157 TRP A N 1
ATOM 1257 C CA . TRP A 1 157 ? 8.899 -6.534 -5.680 1.00 95.62 157 TRP A CA 1
ATOM 1258 C C . TRP A 1 157 ? 9.764 -5.968 -6.801 1.00 95.62 157 TRP A C 1
ATOM 1260 O O . TRP A 1 157 ? 9.726 -6.452 -7.935 1.00 95.62 157 TRP A O 1
ATOM 1270 N N . SER A 1 158 ? 10.597 -4.979 -6.497 1.00 96.00 158 SER A N 1
ATOM 1271 C CA . SER A 1 158 ? 11.529 -4.433 -7.485 1.00 96.00 158 SER A CA 1
ATOM 1272 C C . SER A 1 158 ? 12.641 -5.409 -7.852 1.00 96.00 158 SER A C 1
ATOM 1274 O O . SER A 1 158 ? 13.268 -5.992 -6.972 1.00 96.00 158 SER A O 1
ATOM 1276 N N . ALA A 1 159 ? 13.001 -5.509 -9.131 1.00 95.44 159 ALA A N 1
ATOM 1277 C CA . ALA A 1 159 ? 14.188 -6.258 -9.554 1.00 95.44 159 ALA A CA 1
ATOM 1278 C C . ALA A 1 159 ? 15.516 -5.740 -8.955 1.00 95.44 159 ALA A C 1
ATOM 1280 O O . ALA A 1 159 ? 16.507 -6.465 -8.996 1.00 95.44 159 ALA A O 1
ATOM 1281 N N . SER A 1 160 ? 15.557 -4.526 -8.389 1.00 92.69 160 SER A N 1
ATOM 1282 C CA . SER A 1 160 ? 16.740 -3.982 -7.700 1.00 92.69 160 SER A CA 1
ATOM 1283 C C . SER A 1 160 ? 16.698 -4.082 -6.171 1.00 92.69 160 SER A C 1
ATOM 1285 O O . SER A 1 160 ? 17.637 -3.642 -5.506 1.00 92.69 160 SER A O 1
ATOM 1287 N N . THR A 1 161 ? 15.635 -4.649 -5.596 1.00 90.31 161 THR A N 1
ATOM 1288 C CA . THR A 1 161 ? 15.525 -4.884 -4.149 1.00 90.31 161 THR A CA 1
ATOM 1289 C C . THR A 1 161 ? 15.958 -6.312 -3.835 1.00 90.31 161 THR A C 1
ATOM 1291 O O . THR A 1 161 ? 15.463 -7.252 -4.456 1.00 90.31 161 THR A O 1
ATOM 1294 N N . ALA A 1 162 ? 16.847 -6.486 -2.849 1.00 87.50 162 ALA A N 1
ATOM 1295 C CA . ALA A 1 162 ? 17.263 -7.809 -2.375 1.00 87.50 162 ALA A CA 1
ATOM 1296 C C . ALA A 1 162 ? 16.038 -8.678 -2.062 1.00 87.50 162 ALA A C 1
ATOM 1298 O O . ALA A 1 162 ? 15.108 -8.193 -1.427 1.00 87.50 162 ALA A O 1
ATOM 1299 N N . TYR A 1 163 ? 16.028 -9.925 -2.531 1.00 87.69 163 TYR A N 1
ATOM 1300 C CA . TYR A 1 163 ? 14.888 -10.829 -2.396 1.00 87.69 163 TYR A CA 1
ATOM 1301 C C . TYR A 1 163 ? 15.091 -11.830 -1.255 1.00 87.69 163 TYR A C 1
ATOM 1303 O O . TYR A 1 163 ? 16.191 -12.358 -1.089 1.00 87.69 163 TYR A O 1
ATOM 1311 N N . TYR A 1 164 ? 14.022 -12.103 -0.504 1.00 84.50 164 TYR A N 1
ATOM 1312 C CA . TYR A 1 164 ? 14.000 -13.067 0.598 1.00 84.50 164 TYR A CA 1
ATOM 1313 C C . TYR A 1 164 ? 12.969 -14.158 0.294 1.00 84.50 164 TYR A C 1
ATOM 1315 O O . TYR A 1 164 ? 11.763 -13.912 0.363 1.00 84.50 164 TYR A O 1
ATOM 1323 N N . SER A 1 165 ? 13.432 -15.360 -0.055 1.00 85.50 165 SER A N 1
ATOM 1324 C CA . SER A 1 165 ? 12.558 -16.475 -0.449 1.00 85.50 165 SER A CA 1
ATOM 1325 C C . SER A 1 165 ? 11.715 -17.016 0.711 1.00 85.50 165 SER A C 1
ATOM 1327 O O . SER A 1 165 ? 10.736 -17.716 0.493 1.00 85.50 165 SER A O 1
ATOM 1329 N N . GLU A 1 166 ? 12.041 -16.685 1.963 1.00 83.25 166 GLU A N 1
ATOM 1330 C CA . GLU A 1 166 ? 11.238 -17.067 3.132 1.00 83.25 166 GLU A CA 1
ATOM 1331 C C . GLU A 1 166 ? 9.801 -16.516 3.070 1.00 83.25 166 GLU A C 1
ATOM 1333 O O . GLU A 1 166 ? 8.882 -17.108 3.638 1.00 83.25 166 GLU A O 1
ATOM 1338 N N . VAL A 1 167 ? 9.587 -15.410 2.349 1.00 83.19 167 VAL A N 1
ATOM 1339 C CA . VAL A 1 167 ? 8.262 -14.800 2.153 1.00 83.19 167 VAL A CA 1
ATOM 1340 C C . VAL A 1 167 ? 7.330 -15.710 1.344 1.00 83.19 167 VAL A C 1
ATOM 1342 O O . VAL A 1 167 ? 6.119 -15.676 1.536 1.00 83.19 167 VAL A O 1
ATOM 1345 N N . GLU A 1 168 ? 7.880 -16.582 0.498 1.00 87.06 168 GLU A N 1
ATOM 1346 C CA . GLU A 1 168 ? 7.118 -17.548 -0.304 1.00 87.06 168 GLU A CA 1
ATOM 1347 C C . GLU A 1 168 ? 6.398 -18.606 0.538 1.00 87.06 168 GLU A C 1
ATOM 1349 O O . GLU A 1 168 ? 5.432 -19.216 0.094 1.00 87.06 168 GLU A O 1
ATOM 1354 N N . GLN A 1 169 ? 6.864 -18.846 1.764 1.00 82.38 169 GLN A N 1
ATOM 1355 C CA . GLN A 1 169 ? 6.283 -19.848 2.659 1.00 82.38 169 GLN A CA 1
ATOM 1356 C C . GLN A 1 169 ? 5.123 -19.286 3.493 1.00 82.38 169 GLN A C 1
ATOM 1358 O O . GLN A 1 169 ? 4.558 -19.990 4.333 1.00 82.38 169 GLN A O 1
ATOM 1363 N N . ARG A 1 170 ? 4.784 -18.003 3.315 1.00 81.00 170 ARG A N 1
ATOM 1364 C CA . ARG A 1 170 ? 3.771 -17.313 4.115 1.00 81.00 170 ARG A CA 1
ATOM 1365 C C . ARG A 1 170 ? 2.378 -17.568 3.528 1.00 81.00 170 ARG A C 1
ATOM 1367 O O . ARG A 1 170 ? 2.120 -17.165 2.397 1.00 81.00 170 ARG A O 1
ATOM 1374 N N . PRO A 1 171 ? 1.439 -18.154 4.291 1.00 79.38 171 PRO A N 1
ATOM 1375 C CA . PRO A 1 171 ? 0.128 -18.562 3.778 1.00 79.38 171 PRO A CA 1
ATOM 1376 C C . PRO A 1 171 ? -0.792 -17.389 3.399 1.00 79.38 171 PRO A C 1
ATOM 1378 O O . PRO A 1 171 ? -1.840 -17.605 2.784 1.00 79.38 171 PRO A O 1
ATOM 1381 N N . GLY A 1 172 ? -0.451 -16.155 3.782 1.00 83.94 172 GLY A N 1
ATOM 1382 C CA . GLY A 1 172 ? -1.149 -14.952 3.331 1.00 83.94 172 GLY A CA 1
ATOM 1383 C C . GLY A 1 172 ? -0.754 -14.508 1.919 1.00 83.94 172 GLY A C 1
ATOM 1384 O O . GLY A 1 172 ? -1.550 -13.841 1.261 1.00 83.94 172 GLY A O 1
ATOM 1385 N N . VAL A 1 173 ? 0.433 -14.882 1.423 1.00 90.75 173 VAL A N 1
ATOM 1386 C CA . VAL A 1 173 ? 0.955 -14.433 0.121 1.00 90.75 173 VAL A CA 1
ATOM 1387 C C . VAL A 1 173 ? 0.371 -15.283 -1.001 1.00 90.75 173 VAL A C 1
ATOM 1389 O O . VAL A 1 173 ? 0.571 -16.491 -1.047 1.00 90.75 173 VAL A O 1
ATOM 1392 N N . VAL A 1 174 ? -0.335 -14.644 -1.934 1.00 94.50 174 VAL A N 1
ATOM 1393 C CA . VAL A 1 174 ? -0.927 -15.323 -3.099 1.00 94.50 174 VAL A CA 1
ATOM 1394 C C . VAL A 1 174 ? 0.023 -15.327 -4.287 1.00 94.50 174 VAL A C 1
ATOM 1396 O O . VAL A 1 174 ? 0.186 -16.353 -4.942 1.00 94.50 174 VAL A O 1
ATOM 1399 N N . TYR A 1 175 ? 0.658 -14.188 -4.569 1.00 95.69 175 TYR A N 1
ATOM 1400 C CA . TYR A 1 175 ? 1.739 -14.108 -5.545 1.00 95.69 175 TYR A CA 1
ATOM 1401 C C . TYR A 1 175 ? 2.708 -12.967 -5.237 1.00 95.69 175 TYR A C 1
ATOM 1403 O O . TYR A 1 175 ? 2.387 -12.011 -4.525 1.00 95.69 175 TYR A O 1
ATOM 1411 N N . ILE A 1 176 ? 3.892 -13.060 -5.842 1.00 96.38 176 ILE A N 1
ATOM 1412 C CA . ILE A 1 176 ? 4.924 -12.024 -5.815 1.00 96.38 176 ILE A CA 1
ATOM 1413 C C . ILE A 1 176 ? 5.268 -11.638 -7.257 1.00 96.38 176 ILE A C 1
ATOM 1415 O O . ILE A 1 176 ? 5.934 -12.386 -7.978 1.00 96.38 176 ILE A O 1
ATOM 1419 N N . ALA A 1 177 ? 4.815 -10.460 -7.679 1.00 97.75 177 ALA A N 1
ATOM 1420 C CA . ALA A 1 177 ? 5.124 -9.877 -8.977 1.00 97.75 177 ALA A CA 1
ATOM 1421 C C . ALA A 1 177 ? 6.481 -9.173 -8.921 1.00 97.75 177 ALA A C 1
ATOM 1423 O O . ALA A 1 177 ? 6.713 -8.330 -8.055 1.00 97.75 177 ALA A O 1
ATOM 1424 N N . ASN A 1 178 ? 7.377 -9.478 -9.860 1.00 97.94 178 ASN A N 1
ATOM 1425 C CA . ASN A 1 178 ? 8.654 -8.786 -9.977 1.00 97.94 178 ASN A CA 1
ATOM 1426 C C . ASN A 1 178 ? 8.626 -7.818 -11.151 1.00 97.94 178 ASN A C 1
ATOM 1428 O O . ASN A 1 178 ? 8.371 -8.225 -12.283 1.00 97.94 178 ASN A O 1
ATOM 1432 N N . TYR A 1 179 ? 8.891 -6.540 -10.896 1.00 97.56 179 TYR A N 1
ATOM 1433 C CA . TYR A 1 179 ? 8.851 -5.507 -11.929 1.00 97.56 179 TYR A CA 1
ATOM 1434 C C . TYR A 1 179 ? 10.260 -5.021 -12.290 1.00 97.56 179 TYR A C 1
ATOM 1436 O O . TYR A 1 179 ? 11.178 -5.012 -11.465 1.00 97.56 179 TYR A O 1
ATOM 1444 N N . ALA A 1 180 ? 10.439 -4.631 -13.553 1.00 96.00 180 ALA A N 1
ATOM 1445 C CA . ALA A 1 180 ? 11.734 -4.224 -14.080 1.00 96.00 180 ALA A CA 1
ATOM 1446 C C . ALA A 1 180 ? 12.091 -2.783 -13.681 1.00 96.00 180 ALA A C 1
ATOM 1448 O O . ALA A 1 180 ? 11.232 -1.902 -13.594 1.00 96.00 180 ALA A O 1
ATOM 1449 N N . VAL A 1 181 ? 13.389 -2.534 -13.492 1.00 94.62 181 VAL A N 1
ATOM 1450 C CA . VAL A 1 181 ? 13.928 -1.193 -13.195 1.00 94.62 181 VAL A CA 1
ATOM 1451 C C . VAL A 1 181 ? 14.790 -0.607 -14.314 1.00 94.62 181 VAL A C 1
ATOM 1453 O O . VAL A 1 181 ? 15.190 0.555 -14.238 1.00 94.62 181 VAL A O 1
ATOM 1456 N N . THR A 1 182 ? 15.058 -1.400 -15.351 1.00 92.25 182 THR A N 1
ATOM 1457 C CA . THR A 1 182 ? 15.820 -1.025 -16.543 1.00 92.25 182 THR A CA 1
ATOM 1458 C C . THR A 1 182 ? 15.138 -1.569 -17.797 1.00 92.25 182 THR A C 1
ATOM 1460 O O . THR A 1 182 ? 14.380 -2.538 -17.740 1.00 92.25 182 THR A O 1
ATOM 1463 N N . GLY A 1 183 ? 15.411 -0.937 -18.937 1.00 89.62 183 GLY A N 1
ATOM 1464 C CA . GLY A 1 183 ? 14.863 -1.319 -20.237 1.00 89.62 183 GLY A CA 1
ATOM 1465 C C . GLY A 1 183 ? 14.566 -0.087 -21.082 1.00 89.62 183 GLY A C 1
ATOM 1466 O O . GLY A 1 183 ? 13.845 0.803 -20.640 1.00 89.62 183 GLY A O 1
ATOM 1467 N N . LEU A 1 184 ? 15.145 -0.022 -22.284 1.00 89.31 184 LEU A N 1
ATOM 1468 C CA . LEU A 1 184 ? 15.075 1.169 -23.143 1.00 89.31 184 LEU A CA 1
ATOM 1469 C C . LEU A 1 184 ? 14.315 0.942 -24.456 1.00 89.31 184 LEU A C 1
ATOM 1471 O O . LEU A 1 184 ? 13.871 1.908 -25.067 1.00 89.31 184 LEU A O 1
ATOM 1475 N N . ILE A 1 185 ? 14.131 -0.313 -24.881 1.00 85.38 185 ILE A N 1
ATOM 1476 C CA . ILE A 1 185 ? 13.505 -0.659 -26.167 1.00 85.38 185 ILE A CA 1
ATOM 1477 C C . ILE A 1 185 ? 12.521 -1.829 -26.042 1.00 85.38 185 ILE A C 1
ATOM 1479 O O . ILE A 1 185 ? 12.676 -2.695 -25.176 1.00 85.38 185 ILE A O 1
ATOM 1483 N N . GLY A 1 186 ? 11.519 -1.852 -26.927 1.00 94.81 186 GLY A N 1
ATOM 1484 C CA . GLY A 1 186 ? 10.557 -2.950 -27.075 1.00 94.81 186 GLY A CA 1
ATOM 1485 C C . GLY A 1 186 ? 9.851 -3.343 -25.773 1.00 94.81 186 GLY A C 1
ATOM 1486 O O . GLY A 1 186 ? 9.538 -2.495 -24.936 1.00 94.81 186 GLY A O 1
ATOM 1487 N N . LEU A 1 187 ? 9.642 -4.650 -25.585 1.00 93.88 187 LEU A N 1
ATOM 1488 C CA . LEU A 1 187 ? 9.010 -5.206 -24.385 1.00 93.88 187 LEU A CA 1
ATOM 1489 C C . LEU A 1 187 ? 9.751 -4.810 -23.100 1.00 93.88 187 LEU A C 1
ATOM 1491 O O . LEU A 1 187 ? 9.119 -4.508 -22.094 1.00 93.88 187 LEU A O 1
ATOM 1495 N N . ASN A 1 188 ? 11.084 -4.730 -23.127 1.00 94.44 188 ASN A N 1
ATOM 1496 C CA . ASN A 1 188 ? 11.862 -4.331 -21.951 1.00 94.44 188 ASN A CA 1
ATOM 1497 C C . ASN A 1 188 ? 11.543 -2.895 -21.516 1.00 94.44 188 ASN A C 1
ATOM 1499 O O . ASN A 1 188 ? 11.462 -2.630 -20.318 1.00 94.44 188 ASN A O 1
ATOM 1503 N N . LYS A 1 189 ? 11.298 -1.981 -22.468 1.00 96.88 189 LYS A N 1
ATOM 1504 C CA . LYS A 1 189 ? 10.806 -0.633 -22.151 1.00 96.88 189 LYS A CA 1
ATOM 1505 C C . LYS A 1 189 ? 9.427 -0.692 -21.496 1.00 96.88 189 LYS A C 1
ATOM 1507 O O . LYS A 1 189 ? 9.238 -0.077 -20.456 1.00 96.88 189 LYS A O 1
ATOM 1512 N N . GLN A 1 190 ? 8.495 -1.469 -22.049 1.00 97.56 190 GLN A N 1
ATOM 1513 C CA . GLN A 1 190 ? 7.141 -1.600 -21.493 1.00 97.56 190 GLN A CA 1
ATOM 1514 C C . GLN A 1 190 ? 7.155 -2.152 -20.058 1.00 97.56 190 GLN A C 1
ATOM 1516 O O . GLN A 1 190 ? 6.468 -1.621 -19.189 1.00 97.56 190 GLN A O 1
ATOM 1521 N N . LYS A 1 191 ? 7.990 -3.162 -19.776 1.00 97.81 191 LYS A N 1
ATOM 1522 C CA . LYS A 1 191 ? 8.169 -3.711 -18.420 1.00 97.81 191 LYS A CA 1
ATOM 1523 C C . LYS A 1 191 ? 8.788 -2.698 -17.449 1.00 97.81 191 LYS A C 1
ATOM 1525 O O . LYS A 1 191 ? 8.414 -2.642 -16.279 1.00 97.81 191 LYS A O 1
ATOM 1530 N N . ASN A 1 192 ? 9.741 -1.892 -17.920 1.00 96.94 192 ASN A N 1
ATOM 1531 C CA . ASN A 1 192 ? 10.328 -0.805 -17.136 1.00 96.94 192 ASN A CA 1
ATOM 1532 C C . ASN A 1 192 ? 9.314 0.313 -16.846 1.00 96.94 192 ASN A C 1
ATOM 1534 O O . ASN A 1 192 ? 9.288 0.832 -15.730 1.00 96.94 192 ASN A O 1
ATOM 1538 N N . ASP A 1 193 ? 8.488 0.661 -17.836 1.00 97.69 193 ASP A N 1
ATOM 1539 C CA . ASP A 1 193 ? 7.437 1.674 -17.727 1.00 97.69 193 ASP A CA 1
ATOM 1540 C C . ASP A 1 193 ? 6.345 1.228 -16.744 1.00 97.69 193 ASP A C 1
ATOM 1542 O O . ASP A 1 193 ? 5.954 2.013 -15.883 1.00 97.69 193 ASP A O 1
ATOM 1546 N N . TYR A 1 194 ? 5.950 -0.051 -16.776 1.00 98.38 194 TYR A N 1
ATOM 1547 C CA . TYR A 1 194 ? 5.078 -0.666 -15.766 1.00 98.38 194 TYR A CA 1
ATOM 1548 C C . TYR A 1 194 ? 5.635 -0.498 -14.343 1.00 98.38 194 TYR A C 1
ATOM 1550 O O . TYR A 1 194 ? 4.938 -0.125 -13.401 1.00 98.38 194 TYR A O 1
ATOM 1558 N N . GLY A 1 195 ? 6.941 -0.717 -14.170 1.00 97.50 195 GLY A N 1
ATOM 1559 C CA . GLY A 1 195 ? 7.598 -0.558 -12.875 1.00 97.50 195 GLY A CA 1
ATOM 1560 C C . GLY A 1 195 ? 7.588 0.875 -12.329 1.00 97.50 195 GLY A C 1
ATOM 1561 O O . GLY A 1 195 ? 7.836 1.062 -11.140 1.00 97.50 195 GLY A O 1
ATOM 1562 N N . GLN A 1 196 ? 7.321 1.902 -13.147 1.00 97.94 196 GLN A N 1
ATOM 1563 C CA . GLN A 1 196 ? 7.390 3.298 -12.705 1.00 97.94 196 GLN A CA 1
ATOM 1564 C C . GLN A 1 196 ? 6.368 3.615 -11.614 1.00 97.94 196 GLN A C 1
ATOM 1566 O O . GLN A 1 196 ? 6.733 4.263 -10.633 1.00 97.94 196 GLN A O 1
ATOM 1571 N N . ALA A 1 197 ? 5.133 3.121 -11.716 1.00 97.75 197 ALA A N 1
ATOM 1572 C CA . ALA A 1 197 ? 4.100 3.387 -10.713 1.00 97.75 197 ALA A CA 1
ATOM 1573 C C . ALA A 1 197 ? 4.495 2.915 -9.295 1.00 97.75 197 ALA A C 1
ATOM 1575 O O . ALA A 1 197 ? 4.022 3.467 -8.307 1.00 97.75 197 ALA A O 1
ATOM 1576 N N . PHE A 1 198 ? 5.412 1.947 -9.191 1.00 97.44 198 PHE A N 1
ATOM 1577 C CA . PHE A 1 198 ? 5.885 1.363 -7.932 1.00 97.44 198 PHE A CA 1
ATOM 1578 C C . PHE A 1 198 ? 7.194 1.976 -7.411 1.00 97.44 198 PHE A C 1
ATOM 1580 O O . PHE A 1 198 ? 7.645 1.647 -6.311 1.00 97.44 198 PHE A O 1
ATOM 1587 N N . ARG A 1 199 ? 7.840 2.875 -8.158 1.00 95.31 199 ARG A N 1
ATOM 1588 C CA . ARG A 1 199 ? 9.024 3.584 -7.647 1.00 95.31 199 ARG A CA 1
ATOM 1589 C C . ARG A 1 199 ? 8.587 4.702 -6.723 1.00 95.31 199 ARG A C 1
ATOM 1591 O O . ARG A 1 199 ? 7.552 5.323 -6.943 1.00 95.31 199 ARG A O 1
ATOM 1598 N N . VAL A 1 200 ? 9.415 5.001 -5.736 1.00 92.62 200 VAL A N 1
ATOM 1599 C CA . VAL A 1 200 ? 9.169 6.064 -4.764 1.00 92.62 200 VAL A CA 1
ATOM 1600 C C . VAL A 1 200 ? 10.292 7.100 -4.886 1.00 92.62 200 VAL A C 1
ATOM 1602 O O . VAL A 1 200 ? 11.269 7.034 -4.150 1.00 92.62 200 VAL A O 1
ATOM 1605 N N . PRO A 1 201 ? 10.267 8.034 -5.851 1.00 91.19 201 PRO A N 1
ATOM 1606 C CA . PRO A 1 201 ? 11.196 9.162 -5.837 1.00 91.19 201 PRO A CA 1
ATOM 1607 C C . PRO A 1 201 ? 10.887 10.116 -4.677 1.00 91.19 201 PRO A C 1
ATOM 1609 O O . PRO A 1 201 ? 9.857 10.012 -4.020 1.00 91.19 201 PRO A O 1
ATOM 1612 N N . GLN A 1 202 ? 11.800 11.037 -4.371 1.00 86.50 202 GLN A N 1
ATOM 1613 C CA . GLN A 1 202 ? 11.547 12.017 -3.316 1.00 86.50 202 GLN A CA 1
ATOM 1614 C C . GLN A 1 202 ? 10.286 12.827 -3.646 1.00 86.50 202 GLN A C 1
ATOM 1616 O O . GLN A 1 202 ? 10.106 13.250 -4.785 1.00 86.50 202 GLN A O 1
ATOM 1621 N N . TYR A 1 203 ? 9.439 13.056 -2.642 1.00 86.69 203 TYR A N 1
ATOM 1622 C CA . TYR A 1 203 ? 8.179 13.788 -2.771 1.00 86.69 203 TYR A CA 1
ATOM 1623 C C . TYR A 1 203 ? 7.110 13.121 -3.647 1.00 86.69 203 TYR A C 1
ATOM 1625 O O . TYR A 1 203 ? 6.086 13.751 -3.869 1.00 86.69 203 TYR A O 1
ATOM 1633 N N . SER A 1 204 ? 7.263 11.893 -4.145 1.00 90.56 204 SER A N 1
ATOM 1634 C CA . SER A 1 204 ? 6.157 11.243 -4.867 1.00 90.56 204 SER A CA 1
ATOM 1635 C C . SER A 1 204 ? 4.962 10.974 -3.958 1.00 90.56 204 SER A C 1
ATOM 1637 O O . SER A 1 204 ? 5.143 10.626 -2.790 1.00 90.56 204 SER A O 1
ATOM 1639 N N . ARG A 1 205 ? 3.757 11.042 -4.527 1.00 91.31 205 ARG A N 1
ATOM 1640 C CA . ARG A 1 205 ? 2.544 10.492 -3.914 1.00 91.31 205 ARG A CA 1
ATOM 1641 C C . ARG A 1 205 ? 2.121 9.237 -4.642 1.00 91.31 205 ARG A C 1
ATOM 1643 O O . ARG A 1 205 ? 2.281 9.148 -5.862 1.00 91.31 205 ARG A O 1
ATOM 1650 N N . HIS A 1 206 ? 1.493 8.330 -3.912 1.00 94.19 206 HIS A N 1
ATOM 1651 C CA . HIS A 1 206 ? 0.957 7.109 -4.483 1.00 94.19 206 HIS A CA 1
ATOM 1652 C C . HIS A 1 206 ? -0.482 6.887 -4.072 1.00 94.19 206 HIS A C 1
ATOM 1654 O O . HIS A 1 206 ? -0.891 7.209 -2.955 1.00 94.19 206 HIS A O 1
ATOM 1660 N N . ALA A 1 207 ? -1.234 6.301 -4.990 1.00 93.75 207 ALA A N 1
ATOM 1661 C CA . ALA A 1 207 ? -2.606 5.910 -4.763 1.00 93.75 207 ALA A CA 1
ATOM 1662 C C . ALA A 1 207 ? -2.840 4.505 -5.303 1.00 93.75 207 ALA A C 1
ATOM 1664 O O . ALA A 1 207 ? -2.411 4.162 -6.405 1.00 93.75 207 ALA A O 1
ATOM 1665 N N . LEU A 1 208 ? -3.570 3.718 -4.526 1.00 95.38 208 LEU A N 1
ATOM 1666 C CA . LEU A 1 208 ? -4.288 2.569 -5.029 1.00 95.38 208 LEU A CA 1
ATOM 1667 C C . LEU A 1 208 ? -5.642 3.082 -5.514 1.00 95.38 208 LEU A C 1
ATOM 1669 O O . LEU A 1 208 ? -6.420 3.625 -4.726 1.00 95.38 208 LEU A O 1
ATOM 1673 N N . ALA A 1 209 ? -5.915 2.944 -6.806 1.00 95.12 209 ALA A N 1
ATOM 1674 C CA . ALA A 1 209 ? -7.151 3.411 -7.414 1.00 95.12 209 ALA A CA 1
ATOM 1675 C C . ALA A 1 209 ? -7.977 2.241 -7.944 1.00 95.12 209 ALA A C 1
ATOM 1677 O O . ALA A 1 209 ? -7.435 1.255 -8.428 1.00 95.12 209 ALA A O 1
ATOM 1678 N N . LYS A 1 210 ? -9.301 2.369 -7.873 1.00 94.88 210 LYS A N 1
ATOM 1679 C CA . LYS A 1 210 ? -10.291 1.425 -8.390 1.00 94.88 210 LYS A CA 1
ATOM 1680 C C . LYS A 1 210 ? -11.178 2.155 -9.384 1.00 94.88 210 LYS A C 1
ATOM 1682 O O . LYS A 1 210 ? -11.866 3.106 -9.012 1.00 94.88 210 LYS A O 1
ATOM 1687 N N . ASN A 1 211 ? -11.169 1.733 -10.648 1.00 93.94 211 ASN A N 1
ATOM 1688 C CA . ASN A 1 211 ? -11.864 2.436 -11.735 1.00 93.94 211 ASN A CA 1
ATOM 1689 C C . ASN A 1 211 ? -11.514 3.940 -11.778 1.00 93.94 211 ASN A C 1
ATOM 1691 O O . ASN A 1 211 ? -12.397 4.793 -11.877 1.00 93.94 211 ASN A O 1
ATOM 1695 N N . GLY A 1 212 ? -10.228 4.266 -11.606 1.00 89.56 212 GLY A N 1
ATOM 1696 C CA . GLY A 1 212 ? -9.720 5.643 -11.590 1.00 89.56 212 GLY A CA 1
ATOM 1697 C C . GLY A 1 212 ? -10.027 6.449 -10.321 1.00 89.56 212 GLY A C 1
ATOM 1698 O O . GLY A 1 212 ? -9.615 7.601 -10.227 1.00 89.56 212 GLY A O 1
ATOM 1699 N N . LYS A 1 213 ? -10.724 5.878 -9.329 1.00 91.06 213 LYS A N 1
ATOM 1700 C CA . LYS A 1 213 ? -10.996 6.534 -8.041 1.00 91.06 213 LYS A CA 1
ATOM 1701 C C . LYS A 1 213 ? -10.036 6.031 -6.976 1.00 91.06 213 LYS A C 1
ATOM 1703 O O . LYS A 1 213 ? -9.961 4.827 -6.757 1.00 91.06 213 LYS A O 1
ATOM 1708 N N . ILE A 1 214 ? -9.349 6.942 -6.293 1.00 89.69 214 ILE A N 1
ATOM 1709 C CA . ILE A 1 214 ? -8.460 6.606 -5.174 1.00 89.69 214 ILE A CA 1
ATOM 1710 C C . ILE A 1 214 ? -9.275 5.896 -4.088 1.00 89.69 214 ILE A C 1
ATOM 1712 O O . ILE A 1 214 ? -10.278 6.435 -3.620 1.00 89.69 214 ILE A O 1
ATOM 1716 N N . VAL A 1 215 ? -8.842 4.695 -3.706 1.00 86.81 215 VAL A N 1
ATOM 1717 C CA . VAL A 1 215 ? -9.393 3.948 -2.570 1.00 86.81 215 VAL A CA 1
ATOM 1718 C C . VAL A 1 215 ? -8.449 4.027 -1.381 1.00 86.81 215 VAL A C 1
ATOM 1720 O O . VAL A 1 215 ? -8.887 4.390 -0.297 1.00 86.81 215 VAL A O 1
ATOM 1723 N N . ASP A 1 216 ? -7.152 3.808 -1.592 1.00 88.62 216 ASP A N 1
ATOM 1724 C CA . ASP A 1 216 ? -6.133 3.911 -0.552 1.00 88.62 216 ASP A CA 1
ATOM 1725 C C . ASP A 1 216 ? -4.904 4.667 -1.061 1.00 88.62 216 ASP A C 1
ATOM 1727 O O . ASP A 1 216 ? -4.753 4.888 -2.264 1.00 88.62 216 ASP A O 1
ATOM 1731 N N . ASN A 1 217 ? -4.026 5.103 -0.160 1.00 87.50 217 ASN A N 1
ATOM 1732 C CA . ASN A 1 217 ? -2.910 5.958 -0.541 1.00 87.50 217 ASN A CA 1
ATOM 1733 C C . ASN A 1 217 ? -1.648 5.774 0.312 1.00 87.50 217 ASN A C 1
ATOM 1735 O O . ASN A 1 217 ? -1.681 5.224 1.417 1.00 87.50 217 ASN A O 1
ATOM 1739 N N . PHE A 1 218 ? -0.544 6.309 -0.209 1.00 86.69 218 PHE A N 1
ATOM 1740 C CA . PHE A 1 218 ? 0.741 6.413 0.468 1.00 86.69 218 PHE A CA 1
ATOM 1741 C C . PHE A 1 218 ? 1.395 7.766 0.146 1.00 86.69 218 PHE A C 1
ATOM 1743 O O . PHE A 1 218 ? 1.490 8.162 -1.017 1.00 86.69 218 PHE A O 1
ATOM 1750 N N . PHE A 1 219 ? 1.793 8.512 1.184 1.00 79.19 219 PHE A N 1
ATOM 1751 C CA . PHE A 1 219 ? 2.248 9.913 1.103 1.00 79.19 219 PHE A CA 1
ATOM 1752 C C . PHE A 1 219 ? 1.280 10.897 0.421 1.00 79.19 219 PHE A C 1
ATOM 1754 O O . PHE A 1 219 ? 1.669 12.003 0.043 1.00 79.19 219 PHE A O 1
ATOM 1761 N N . TYR A 1 220 ? -0.002 10.550 0.304 1.00 67.94 220 TYR A N 1
ATOM 1762 C CA . TYR A 1 220 ? -1.025 11.412 -0.279 1.00 67.94 220 TYR A C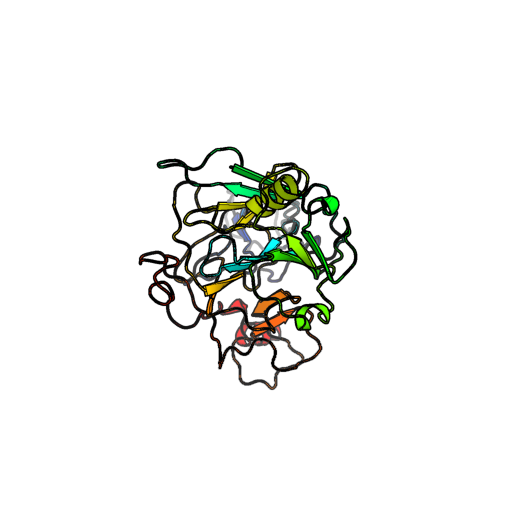A 1
ATOM 1763 C C . TYR A 1 220 ? -1.779 12.141 0.844 1.00 67.94 220 TYR A C 1
ATOM 1765 O O . TYR A 1 220 ? -2.789 11.660 1.332 1.00 67.94 220 TYR A O 1
ATOM 1773 N N . GLY A 1 221 ? -1.262 13.275 1.323 1.00 67.06 221 GLY A N 1
ATOM 1774 C CA . GLY A 1 221 ? -1.880 14.039 2.423 1.00 67.06 221 GLY A CA 1
ATOM 1775 C C . GLY A 1 221 ? -2.999 14.989 1.976 1.00 67.06 221 GLY A C 1
ATOM 1776 O O . GLY A 1 221 ? -3.843 14.651 1.150 1.00 67.06 221 GLY A O 1
ATOM 1777 N N . ASP A 1 222 ? -2.970 16.221 2.481 1.00 65.00 222 ASP A N 1
ATOM 1778 C CA . ASP A 1 222 ? -3.956 17.289 2.217 1.00 65.00 222 ASP A CA 1
ATOM 1779 C C . ASP A 1 222 ? -3.984 17.834 0.768 1.00 65.00 222 ASP A C 1
ATOM 1781 O O . ASP A 1 222 ? -4.682 18.800 0.471 1.00 65.00 222 ASP A O 1
ATOM 1785 N N . GLY A 1 223 ? -3.216 17.244 -0.151 1.00 62.91 223 GLY A N 1
ATOM 1786 C CA . GLY A 1 223 ? -3.108 17.705 -1.535 1.00 62.91 223 GLY A CA 1
ATOM 1787 C C . GLY A 1 223 ? -2.062 18.804 -1.764 1.00 62.91 223 GLY A C 1
ATOM 1788 O O . GLY A 1 223 ? -1.562 18.930 -2.882 1.00 62.91 223 GLY A O 1
ATOM 1789 N N . THR A 1 224 ? -1.597 19.494 -0.725 1.00 64.19 224 THR A N 1
ATOM 1790 C CA . THR A 1 224 ? -0.658 20.632 -0.804 1.00 64.19 224 THR A CA 1
ATOM 1791 C C . THR A 1 224 ? 0.704 20.346 -0.175 1.00 64.19 224 THR A C 1
ATOM 1793 O O . THR A 1 224 ? 1.732 20.796 -0.679 1.00 64.19 224 THR A O 1
ATOM 1796 N N . THR A 1 225 ? 0.742 19.524 0.869 1.00 68.62 225 THR A N 1
ATOM 1797 C CA . THR A 1 225 ? 1.964 19.218 1.600 1.00 68.62 225 THR A CA 1
ATOM 1798 C C . THR A 1 225 ? 2.858 18.285 0.779 1.00 68.62 225 THR A C 1
ATOM 1800 O O . THR A 1 225 ? 2.415 17.249 0.266 1.00 68.62 225 THR A O 1
ATOM 1803 N N . LYS A 1 226 ? 4.135 18.665 0.636 1.00 77.50 226 LYS A N 1
ATOM 1804 C CA . LYS A 1 226 ? 5.192 17.806 0.088 1.00 77.50 226 LYS A CA 1
ATOM 1805 C C . LYS A 1 226 ? 5.847 17.044 1.235 1.00 77.50 226 LYS A C 1
ATOM 1807 O O . LYS A 1 226 ? 6.391 17.651 2.156 1.00 77.50 226 LYS A O 1
ATOM 1812 N N . TYR A 1 227 ? 5.817 15.719 1.177 1.00 74.19 227 TYR A N 1
ATOM 1813 C CA . TYR A 1 227 ? 6.406 14.892 2.226 1.00 74.19 227 TYR A CA 1
ATOM 1814 C C . TYR A 1 227 ? 7.798 14.430 1.833 1.00 74.19 227 TYR A C 1
ATOM 1816 O O . TYR A 1 227 ? 8.027 13.927 0.731 1.00 74.19 227 TYR A O 1
ATOM 1824 N N . LYS A 1 228 ? 8.748 14.624 2.747 1.00 78.81 228 LYS A N 1
ATOM 1825 C CA . LYS A 1 228 ? 10.084 14.064 2.601 1.00 78.81 228 LYS A CA 1
ATOM 1826 C C . LYS A 1 228 ? 10.019 12.573 2.911 1.00 78.81 228 LYS A C 1
ATOM 1828 O O . LYS A 1 228 ? 9.451 12.183 3.923 1.00 78.81 228 LYS A O 1
ATOM 1833 N N . ILE A 1 229 ? 10.568 11.768 2.011 1.00 77.12 229 ILE A N 1
ATOM 1834 C CA . ILE A 1 229 ? 10.529 10.316 2.107 1.00 77.12 229 ILE A CA 1
ATOM 1835 C C . ILE A 1 229 ? 11.857 9.811 2.687 1.00 77.12 229 ILE A C 1
ATOM 1837 O O . ILE A 1 229 ? 12.898 10.058 2.068 1.00 77.12 229 ILE A O 1
ATOM 1841 N N . PRO A 1 230 ? 11.846 9.126 3.844 1.00 70.19 230 PRO A N 1
ATOM 1842 C CA . PRO A 1 230 ? 13.068 8.680 4.505 1.00 70.19 230 PRO A CA 1
ATOM 1843 C C . PRO A 1 230 ? 13.645 7.414 3.845 1.00 70.19 230 PRO A C 1
ATOM 1845 O O . PRO A 1 230 ? 12.925 6.669 3.175 1.00 70.19 230 PRO A O 1
ATOM 1848 N N . ALA A 1 231 ? 14.948 7.160 4.010 1.00 64.44 231 ALA A N 1
ATOM 1849 C CA . ALA A 1 231 ? 15.627 5.996 3.416 1.00 64.44 231 ALA A CA 1
ATOM 1850 C C . ALA A 1 231 ? 15.694 4.795 4.338 1.00 64.44 231 ALA A C 1
ATOM 1852 O O . ALA A 1 231 ? 15.738 4.927 5.554 1.00 64.44 231 ALA A O 1
ATOM 1853 N N . GLY A 1 232 ? 15.827 3.625 3.709 1.00 56.91 232 GLY A N 1
ATOM 1854 C CA . GLY A 1 232 ? 16.174 2.379 4.384 1.00 56.91 232 GLY A CA 1
ATOM 1855 C C . GLY A 1 232 ? 15.055 1.862 5.273 1.00 56.91 232 GLY A C 1
ATOM 1856 O O . GLY A 1 232 ? 15.290 0.977 6.091 1.00 56.91 232 GLY A O 1
ATOM 1857 N N . ASN A 1 233 ? 13.853 2.401 5.091 1.00 68.44 233 ASN A N 1
ATOM 1858 C CA . ASN A 1 233 ? 12.775 2.287 6.042 1.00 68.44 233 ASN A CA 1
ATOM 1859 C C . ASN A 1 233 ? 11.636 1.473 5.459 1.00 68.44 233 ASN A C 1
ATOM 1861 O O . ASN A 1 233 ? 11.246 1.605 4.294 1.00 68.44 233 ASN A O 1
ATOM 1865 N N . PHE A 1 234 ? 11.128 0.601 6.311 1.00 74.75 234 PHE A N 1
ATOM 1866 C CA . PHE A 1 234 ? 9.942 -0.177 6.064 1.00 74.75 234 PHE A CA 1
ATOM 1867 C C . PHE A 1 234 ? 8.767 0.547 6.712 1.00 74.75 234 PHE A C 1
ATOM 1869 O O . PHE A 1 234 ? 8.709 0.676 7.936 1.00 74.75 234 PHE A O 1
ATOM 1876 N N . MET A 1 235 ? 7.879 1.096 5.887 1.00 80.69 235 MET A N 1
ATOM 1877 C CA . MET A 1 235 ? 6.687 1.798 6.338 1.00 80.69 235 MET A CA 1
ATOM 1878 C C . MET A 1 235 ? 5.508 0.853 6.394 1.00 80.69 235 MET A C 1
ATOM 1880 O O . MET A 1 235 ? 5.287 0.052 5.489 1.00 80.69 235 MET A O 1
ATOM 1884 N N . ARG A 1 236 ? 4.737 0.966 7.469 1.00 77.62 236 ARG A N 1
ATOM 1885 C CA . ARG A 1 236 ? 3.644 0.044 7.762 1.00 77.62 236 ARG A CA 1
ATOM 1886 C C . ARG A 1 236 ? 2.451 0.810 8.283 1.00 77.62 236 ARG A C 1
ATOM 1888 O O . ARG A 1 236 ? 2.622 1.765 9.038 1.00 77.62 236 ARG A O 1
ATOM 1895 N N . LYS A 1 237 ? 1.254 0.367 7.924 1.00 74.94 237 LYS A N 1
ATOM 1896 C CA . LYS A 1 237 ? -0.005 0.904 8.443 1.00 74.94 237 LYS A CA 1
ATOM 1897 C C . LYS A 1 237 ? -0.464 0.024 9.607 1.00 74.94 237 LYS A C 1
ATOM 1899 O O . LYS A 1 237 ? -1.028 -1.025 9.331 1.00 74.94 237 LYS A O 1
ATOM 1904 N N . PRO A 1 238 ? -0.224 0.326 10.891 1.00 61.94 238 PRO A N 1
ATOM 1905 C CA . PRO A 1 238 ? -0.590 -0.592 11.971 1.00 61.94 238 PRO A CA 1
ATOM 1906 C C . PRO A 1 238 ? -2.115 -0.682 12.132 1.00 61.94 238 PRO A C 1
ATOM 1908 O O . PRO A 1 238 ? -2.793 0.340 12.175 1.00 61.94 238 PRO A O 1
ATOM 1911 N N . GLY A 1 239 ? -2.659 -1.904 12.188 1.00 55.25 239 GLY A N 1
ATOM 1912 C CA . GLY A 1 239 ? -3.991 -2.181 12.751 1.00 55.25 239 GLY A CA 1
ATOM 1913 C C . GLY A 1 239 ? -5.212 -1.542 12.077 1.00 55.25 239 GLY A C 1
ATOM 1914 O O . GLY A 1 239 ? -6.296 -1.588 12.648 1.00 55.25 239 GLY A O 1
ATOM 1915 N N . ARG A 1 240 ? -5.082 -0.961 10.877 1.00 62.16 240 ARG A N 1
ATOM 1916 C CA . ARG A 1 240 ? -6.213 -0.391 10.128 1.00 62.16 240 ARG A CA 1
ATOM 1917 C C . ARG A 1 240 ? -6.620 -1.269 8.948 1.00 62.16 240 ARG A C 1
ATOM 1919 O O . ARG A 1 240 ? -5.818 -1.498 8.045 1.00 62.16 240 ARG A O 1
ATOM 1926 N N . ASN A 1 241 ? -7.883 -1.682 8.941 1.00 62.53 241 ASN A N 1
ATOM 1927 C CA . ASN A 1 241 ? -8.521 -2.459 7.870 1.00 62.53 241 ASN A CA 1
ATOM 1928 C C . ASN A 1 241 ? -9.404 -1.601 6.945 1.00 62.53 241 ASN A C 1
ATOM 1930 O O . ASN A 1 241 ? -10.028 -2.117 6.022 1.00 62.53 241 ASN A O 1
ATOM 1934 N N . LEU A 1 242 ? -9.454 -0.289 7.188 1.00 57.34 242 LEU A N 1
ATOM 1935 C CA . LEU A 1 242 ? -10.224 0.662 6.396 1.00 57.34 242 LEU A CA 1
ATOM 1936 C C . LEU A 1 242 ? -9.313 1.479 5.469 1.00 57.34 242 LEU A C 1
ATOM 1938 O O . LEU A 1 242 ? -8.308 2.032 5.936 1.00 57.34 242 LEU A O 1
ATOM 1942 N N . PRO A 1 243 ? -9.656 1.571 4.174 1.00 59.94 243 PRO A N 1
ATOM 1943 C CA . PRO A 1 243 ? -8.904 2.357 3.208 1.00 59.94 243 PRO A CA 1
ATOM 1944 C C . PRO A 1 243 ? -9.090 3.859 3.478 1.00 59.94 243 PRO A C 1
ATOM 1946 O O . PRO A 1 243 ? -10.130 4.286 3.987 1.00 59.94 243 PRO A O 1
ATOM 1949 N N . ARG A 1 244 ? -8.087 4.677 3.141 1.00 66.75 244 ARG A N 1
ATOM 1950 C CA . ARG A 1 244 ? -8.202 6.140 3.207 1.00 66.75 244 ARG A CA 1
ATOM 1951 C C . ARG A 1 244 ? -7.728 6.789 1.934 1.00 66.75 244 ARG A C 1
ATOM 1953 O O . ARG A 1 244 ? -6.684 6.448 1.398 1.00 66.75 244 ARG A O 1
ATOM 1960 N N . THR A 1 245 ? -8.423 7.836 1.524 1.00 67.38 245 THR A N 1
ATOM 1961 C CA . THR A 1 245 ? -8.023 8.636 0.365 1.00 67.38 245 THR A CA 1
ATOM 1962 C C . THR A 1 245 ? -6.950 9.673 0.694 1.00 67.38 245 THR A C 1
ATOM 1964 O O . THR A 1 245 ? -6.312 10.179 -0.224 1.00 67.38 245 THR A O 1
ATOM 1967 N N . GLN A 1 246 ? -6.735 9.973 1.983 1.00 70.00 246 GLN A N 1
ATOM 1968 C CA . GLN A 1 246 ? -5.677 10.865 2.459 1.00 70.00 246 GLN A CA 1
ATOM 1969 C C . GLN A 1 246 ? -4.927 10.279 3.660 1.00 70.00 246 GLN A C 1
ATOM 1971 O O . GLN A 1 246 ? -5.525 9.670 4.548 1.00 70.00 246 GLN A O 1
ATOM 1976 N N . MET A 1 247 ? -3.611 10.462 3.679 1.00 72.38 247 MET A N 1
ATOM 1977 C CA . MET A 1 247 ? -2.719 10.091 4.770 1.00 72.38 247 MET A CA 1
ATOM 1978 C C . MET A 1 247 ? -2.724 11.179 5.841 1.00 72.38 247 MET A C 1
ATOM 1980 O O . MET A 1 247 ? -2.383 12.331 5.567 1.00 72.38 247 MET A O 1
ATOM 1984 N N . LYS A 1 248 ? -3.042 10.805 7.081 1.00 67.69 248 LYS A N 1
ATOM 1985 C CA . LYS A 1 248 ? -2.745 11.640 8.244 1.00 67.69 248 LYS A CA 1
ATOM 1986 C C . LYS A 1 248 ? -1.295 11.442 8.652 1.00 67.69 248 LYS A C 1
ATOM 1988 O O . LYS A 1 248 ? -0.851 10.320 8.897 1.00 67.69 248 LYS A O 1
ATOM 1993 N N . ILE A 1 249 ? -0.573 12.549 8.730 1.00 62.47 249 ILE A N 1
ATOM 1994 C CA . ILE A 1 249 ? 0.810 12.590 9.185 1.00 62.47 249 ILE A CA 1
ATOM 1995 C C . ILE A 1 249 ? 0.844 13.428 10.459 1.00 62.47 249 ILE A C 1
ATOM 1997 O O . ILE A 1 249 ? 0.717 14.648 10.411 1.00 62.47 249 ILE A O 1
ATOM 2001 N N . ASP A 1 250 ? 0.987 12.746 11.592 1.00 59.66 250 ASP A N 1
ATOM 2002 C CA . ASP A 1 250 ? 1.114 13.331 12.925 1.00 59.66 250 ASP A CA 1
ATOM 2003 C C . ASP A 1 250 ? 2.261 12.618 13.661 1.00 59.66 250 ASP A C 1
ATOM 2005 O O . ASP A 1 250 ? 2.358 11.393 13.634 1.00 59.66 250 ASP A O 1
ATOM 2009 N N . ILE A 1 251 ? 3.131 13.373 14.334 1.00 52.38 251 ILE A N 1
ATOM 2010 C CA . ILE A 1 251 ? 4.261 12.844 15.121 1.00 52.38 251 ILE A CA 1
ATOM 2011 C C . ILE A 1 251 ? 3.792 11.857 16.205 1.00 52.38 251 ILE A C 1
ATOM 2013 O O . ILE A 1 251 ? 4.541 10.959 16.592 1.00 52.38 251 ILE A O 1
ATOM 2017 N N . LYS A 1 252 ? 2.570 12.025 16.719 1.00 54.22 252 LYS A N 1
ATOM 2018 C CA . LYS A 1 252 ? 1.971 11.188 17.763 1.00 54.22 252 LYS A CA 1
ATOM 2019 C C . LYS A 1 252 ? 1.061 10.094 17.203 1.00 54.22 252 LYS A C 1
ATOM 2021 O O . LYS A 1 252 ? 0.914 9.067 17.859 1.00 54.22 252 LYS A O 1
ATOM 2026 N N . ASN A 1 253 ? 0.459 10.301 16.028 1.00 56.25 253 ASN A N 1
ATOM 2027 C CA . ASN A 1 253 ? -0.616 9.447 15.508 1.00 56.25 253 ASN A CA 1
ATOM 2028 C C . ASN A 1 253 ? -0.643 9.357 13.966 1.00 56.25 253 ASN A C 1
ATOM 2030 O O . ASN A 1 253 ? -1.689 9.495 13.329 1.00 56.25 253 ASN A O 1
ATOM 2034 N N . SER A 1 254 ? 0.531 9.190 13.351 1.00 64.06 254 SER A N 1
ATOM 2035 C CA . SER A 1 254 ? 0.669 9.001 11.903 1.00 64.06 254 SER A CA 1
ATOM 2036 C C . SER A 1 254 ? -0.012 7.707 11.461 1.00 64.06 254 SER A C 1
ATOM 2038 O O . SER A 1 254 ? 0.105 6.668 12.110 1.00 64.06 254 SER A O 1
ATOM 2040 N N . ASP A 1 255 ? -0.661 7.749 10.297 1.00 66.25 255 ASP A N 1
ATOM 2041 C CA . ASP A 1 255 ? -1.257 6.568 9.664 1.00 66.25 255 ASP A CA 1
ATOM 2042 C C . ASP A 1 255 ? -0.217 5.507 9.288 1.00 66.25 255 ASP A C 1
ATOM 2044 O O . ASP A 1 255 ? -0.563 4.346 9.061 1.00 66.25 255 ASP A O 1
ATOM 2048 N N . TRP A 1 256 ? 1.051 5.913 9.228 1.00 76.00 256 TRP A N 1
ATOM 2049 C CA . TRP A 1 256 ? 2.174 5.051 8.921 1.00 76.00 256 TRP A CA 1
ATOM 2050 C C . TRP A 1 256 ? 3.294 5.208 9.939 1.00 76.00 256 TRP A C 1
ATOM 2052 O O . TRP A 1 256 ? 3.689 6.324 10.289 1.00 76.00 256 TRP A O 1
ATOM 2062 N N . VAL A 1 257 ? 3.846 4.072 10.340 1.00 76.00 257 VAL A N 1
ATOM 2063 C CA . VAL A 1 257 ? 4.995 3.953 11.238 1.00 76.00 257 VAL A CA 1
ATOM 2064 C C . VAL A 1 257 ? 6.174 3.353 10.486 1.00 76.00 257 VAL A C 1
ATOM 2066 O O . VAL A 1 257 ? 5.991 2.688 9.464 1.00 76.00 257 VAL A O 1
ATOM 2069 N N . VAL A 1 258 ? 7.385 3.595 10.978 1.00 77.69 258 VAL A N 1
ATOM 2070 C CA . VAL A 1 258 ? 8.629 3.158 10.339 1.00 77.69 258 VAL A CA 1
ATOM 2071 C C . VAL A 1 258 ? 9.329 2.104 11.175 1.00 77.69 258 VAL A C 1
ATOM 2073 O O . VAL A 1 258 ? 9.342 2.165 12.401 1.00 77.69 258 VAL A O 1
ATOM 2076 N N . ARG A 1 259 ? 9.964 1.158 10.493 1.00 75.75 259 ARG A N 1
ATOM 2077 C CA . ARG A 1 259 ? 10.980 0.271 11.045 1.00 75.75 259 ARG A CA 1
ATOM 2078 C C . ARG A 1 259 ? 12.262 0.396 10.225 1.00 75.75 259 ARG A C 1
ATOM 2080 O O . ARG A 1 259 ? 12.198 0.496 8.996 1.00 75.75 259 ARG A O 1
ATOM 2087 N N . ASP A 1 260 ? 13.404 0.362 10.904 1.00 69.81 260 ASP A N 1
ATOM 2088 C CA . ASP A 1 260 ? 14.706 0.393 10.246 1.00 69.81 260 ASP A CA 1
ATOM 2089 C C . ASP A 1 260 ? 14.921 -0.948 9.529 1.00 69.81 260 ASP A C 1
ATOM 2091 O O . ASP A 1 260 ? 15.033 -1.996 10.169 1.00 69.81 260 ASP A O 1
ATOM 2095 N N . ARG A 1 261 ? 15.016 -0.918 8.195 1.00 66.44 261 ARG A N 1
ATOM 2096 C CA . ARG A 1 261 ? 15.162 -2.086 7.306 1.00 66.44 261 ARG A CA 1
ATOM 2097 C C . ARG A 1 261 ? 13.968 -3.058 7.341 1.00 66.44 261 ARG A C 1
ATOM 2099 O O . ARG A 1 261 ? 13.219 -3.162 8.305 1.00 66.44 261 ARG A O 1
ATOM 2106 N N . THR A 1 262 ? 13.801 -3.810 6.256 1.00 60.75 262 THR A N 1
ATOM 2107 C CA . THR A 1 262 ? 12.884 -4.959 6.206 1.00 60.75 262 THR A CA 1
ATOM 2108 C C . THR A 1 262 ? 13.443 -6.089 7.062 1.00 60.75 262 THR A C 1
ATOM 2110 O O . THR A 1 262 ? 14.536 -6.584 6.764 1.00 60.75 262 THR A O 1
ATOM 2113 N N . ALA A 1 263 ? 12.718 -6.542 8.086 1.00 61.59 263 ALA A N 1
ATOM 2114 C CA . ALA A 1 263 ? 13.003 -7.853 8.654 1.00 61.59 263 ALA A CA 1
ATOM 2115 C C . ALA A 1 263 ? 12.439 -8.929 7.711 1.00 61.59 263 ALA A C 1
ATOM 2117 O O . ALA A 1 263 ? 11.401 -8.739 7.085 1.00 61.59 263 ALA A O 1
ATOM 2118 N N . ARG A 1 264 ? 13.101 -10.085 7.598 1.00 64.25 264 ARG A N 1
ATOM 2119 C CA . ARG A 1 264 ? 12.643 -11.206 6.738 1.00 64.25 264 ARG A CA 1
ATOM 2120 C C . ARG A 1 264 ? 11.248 -11.718 7.107 1.00 64.25 264 ARG A C 1
ATOM 2122 O O . ARG A 1 264 ? 10.559 -12.371 6.335 1.00 64.25 264 ARG A O 1
ATOM 2129 N N . GLU A 1 265 ? 10.877 -11.437 8.340 1.00 61.75 265 GLU A N 1
ATOM 2130 C CA . GLU A 1 265 ? 9.621 -11.769 8.974 1.00 61.75 265 GLU A CA 1
ATOM 2131 C C . GLU A 1 265 ? 8.503 -10.780 8.682 1.00 61.75 265 GLU A C 1
ATOM 2133 O O . GLU A 1 265 ? 7.384 -11.023 9.121 1.00 61.75 265 GLU A O 1
ATOM 2138 N N . ASP A 1 266 ? 8.795 -9.699 7.951 1.00 65.88 266 ASP A N 1
ATOM 2139 C CA . ASP A 1 266 ? 7.887 -8.571 7.906 1.00 65.88 266 ASP A CA 1
ATOM 2140 C C . ASP A 1 266 ? 6.741 -8.668 6.895 1.00 65.88 266 ASP A C 1
ATOM 2142 O O . ASP A 1 266 ? 5.859 -7.831 6.921 1.00 65.88 266 ASP A O 1
ATOM 2146 N N . LEU A 1 267 ? 6.727 -9.669 6.022 1.00 74.25 267 LEU A N 1
ATOM 2147 C CA . LEU A 1 267 ? 5.820 -9.704 4.876 1.00 74.25 267 LEU A CA 1
ATOM 2148 C C . LEU A 1 267 ? 4.925 -10.930 4.894 1.00 74.25 267 LEU A C 1
ATOM 2150 O O . LEU A 1 267 ? 5.304 -11.987 5.406 1.00 74.25 267 LEU A O 1
ATOM 2154 N N . GLY A 1 268 ? 3.768 -10.814 4.244 1.00 66.06 268 GLY A N 1
ATOM 2155 C CA . GLY A 1 268 ? 2.876 -11.950 4.039 1.00 66.06 268 GLY A CA 1
ATOM 2156 C C . GLY A 1 268 ? 1.898 -12.199 5.177 1.00 66.06 268 GLY A C 1
ATOM 2157 O O . GLY A 1 268 ? 1.087 -13.119 5.080 1.00 66.06 268 GLY A O 1
ATOM 2158 N N . TYR A 1 269 ? 1.948 -11.372 6.218 1.00 69.44 269 TYR A N 1
ATOM 2159 C CA . TYR A 1 269 ? 0.949 -11.321 7.268 1.00 69.44 269 TYR A CA 1
ATOM 2160 C C . TYR A 1 269 ? 0.597 -9.876 7.579 1.00 69.44 269 TYR A C 1
ATOM 2162 O O . TYR A 1 269 ? 1.443 -8.986 7.559 1.00 69.44 269 TYR A O 1
ATOM 2170 N N . ARG A 1 270 ? -0.659 -9.627 7.936 1.00 72.56 270 ARG A N 1
ATOM 2171 C CA . ARG A 1 270 ? -1.110 -8.271 8.227 1.00 72.56 270 ARG A CA 1
ATOM 2172 C C . ARG A 1 270 ? -0.627 -7.840 9.609 1.00 72.56 270 ARG A C 1
ATOM 2174 O O . ARG A 1 270 ? -1.049 -8.389 10.621 1.00 72.56 270 ARG A O 1
ATOM 2181 N N . TYR A 1 271 ? 0.211 -6.811 9.670 1.00 69.50 271 TYR A N 1
ATOM 2182 C CA . TYR A 1 271 ? 0.640 -6.249 10.952 1.00 69.50 271 TYR A CA 1
ATOM 2183 C C . TYR A 1 271 ? -0.494 -5.604 11.739 1.00 69.50 271 TYR A C 1
ATOM 2185 O O . TYR A 1 271 ? -1.167 -4.696 11.243 1.00 69.50 271 TYR A O 1
ATOM 2193 N N . SER A 1 272 ? -0.645 -5.973 13.003 1.00 62.66 272 SER A N 1
ATOM 2194 C CA . SER A 1 272 ? -1.546 -5.277 13.906 1.00 62.66 272 SER A CA 1
ATOM 2195 C C . SER A 1 272 ? -0.998 -5.241 15.326 1.00 62.66 272 SER A C 1
ATOM 2197 O O . SER A 1 272 ? -0.241 -6.109 15.762 1.00 62.66 272 SER A O 1
ATOM 2199 N N . TYR A 1 273 ? -1.418 -4.228 16.070 1.00 57.25 273 TYR A N 1
ATOM 2200 C CA . TYR A 1 273 ? -1.387 -4.289 17.519 1.00 57.25 273 TYR A CA 1
ATOM 2201 C C . TYR A 1 273 ?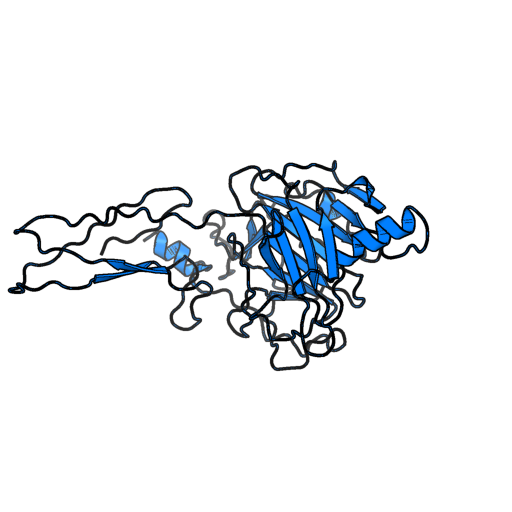 -2.741 -4.858 17.942 1.00 57.25 273 TYR A C 1
ATOM 2203 O O . TYR A 1 273 ? -3.747 -4.155 17.964 1.00 57.25 273 TYR A O 1
ATOM 2211 N N . TYR A 1 274 ? -2.792 -6.167 18.180 1.00 51.44 274 TYR A N 1
ATOM 2212 C CA . TYR A 1 274 ? -3.990 -6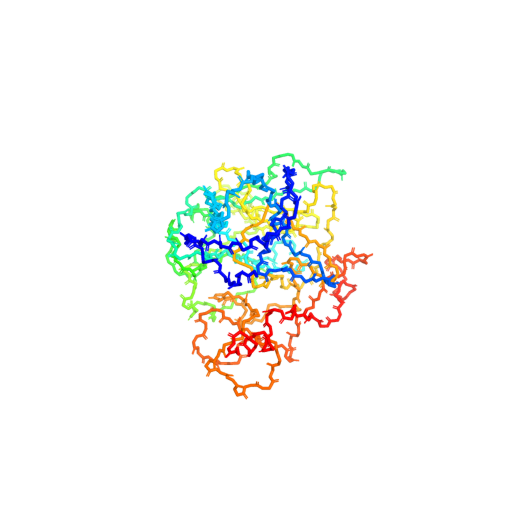.832 18.676 1.00 51.44 274 TYR A CA 1
ATOM 2213 C C . TYR A 1 274 ? -3.615 -7.786 19.801 1.00 51.44 274 TYR A C 1
ATOM 2215 O O . TYR A 1 274 ? -2.763 -8.665 19.653 1.00 51.44 274 TYR A O 1
ATOM 2223 N N . TYR A 1 275 ? -4.280 -7.624 20.939 1.00 50.50 275 TYR A N 1
ATOM 2224 C CA . TYR A 1 275 ? -4.076 -8.499 22.077 1.00 50.50 275 TYR A CA 1
ATOM 2225 C C . TYR A 1 275 ? -4.833 -9.822 21.888 1.00 50.50 275 TYR A C 1
ATOM 2227 O O . TYR A 1 275 ? -6.051 -9.882 22.048 1.00 50.50 275 TYR A O 1
ATOM 2235 N N . ASP A 1 276 ? -4.104 -10.888 21.556 1.00 50.72 276 ASP A N 1
ATOM 2236 C CA . ASP A 1 276 ? -4.636 -12.251 21.463 1.00 50.72 276 ASP A CA 1
ATOM 2237 C C . ASP A 1 276 ? -4.942 -12.824 22.862 1.00 50.72 276 ASP A C 1
ATOM 2239 O O . ASP A 1 276 ? -4.039 -13.105 23.657 1.00 50.72 276 ASP A O 1
ATOM 2243 N N . ARG A 1 277 ? -6.239 -13.029 23.141 1.00 50.31 277 ARG A N 1
ATOM 2244 C CA . ARG A 1 277 ? -6.776 -13.598 24.392 1.00 50.31 277 ARG A CA 1
ATOM 2245 C C . ARG A 1 277 ? -6.240 -14.999 24.711 1.00 50.31 277 ARG A C 1
ATOM 2247 O O . ARG A 1 277 ? -6.169 -15.360 25.880 1.00 50.31 277 ARG A O 1
ATOM 2254 N N . SER A 1 278 ? -5.856 -15.787 23.706 1.00 50.84 278 SER A N 1
ATOM 2255 C CA . SER A 1 278 ? -5.351 -17.155 23.900 1.00 50.84 278 SER A CA 1
ATOM 2256 C C . SER A 1 278 ? -3.891 -17.206 24.371 1.00 50.84 278 SER A C 1
ATOM 2258 O O . SER A 1 278 ? -3.411 -18.256 24.794 1.00 50.84 278 SER A O 1
ATOM 2260 N N . ARG A 1 279 ? -3.183 -16.067 24.348 1.00 50.28 279 ARG A N 1
ATOM 2261 C CA . ARG A 1 279 ? -1.742 -15.967 24.644 1.00 50.28 279 ARG A CA 1
ATOM 2262 C C . ARG A 1 279 ? -1.439 -14.986 25.787 1.00 50.28 279 ARG A C 1
ATOM 2264 O O . ARG A 1 279 ? -0.415 -14.303 25.777 1.00 50.28 279 ARG A O 1
ATOM 2271 N N . LEU A 1 280 ? -2.315 -14.955 26.800 1.00 47.97 280 LEU A N 1
ATOM 2272 C CA . LEU A 1 280 ? -2.275 -14.098 28.006 1.00 47.97 280 LEU A CA 1
ATOM 2273 C C . LEU A 1 280 ? -0.946 -14.104 28.797 1.00 47.97 280 LEU A C 1
ATOM 2275 O O . LEU A 1 280 ? -0.713 -13.199 29.604 1.00 47.97 280 LEU A O 1
ATOM 2279 N N . LEU A 1 281 ? -0.094 -15.109 28.571 1.00 47.03 281 LEU A N 1
ATOM 2280 C CA . LEU A 1 281 ? 1.138 -15.375 29.319 1.00 47.03 281 LEU A CA 1
ATOM 2281 C C . LEU A 1 281 ? 2.328 -14.476 28.941 1.00 47.03 281 LEU A C 1
ATOM 2283 O O . LEU A 1 281 ? 3.323 -14.484 29.660 1.00 47.03 281 LEU A O 1
ATOM 2287 N N . ASN A 1 282 ? 2.256 -13.695 27.856 1.00 52.34 282 ASN A N 1
ATOM 2288 C CA . ASN A 1 282 ? 3.341 -12.769 27.516 1.00 52.34 282 ASN A CA 1
ATOM 2289 C C . ASN A 1 282 ? 3.242 -11.467 28.350 1.00 52.34 282 ASN A C 1
ATOM 2291 O O . ASN A 1 282 ? 2.166 -10.872 28.490 1.00 52.34 282 ASN A O 1
ATOM 2295 N N . THR A 1 283 ? 4.373 -11.028 28.911 1.00 50.66 283 THR A N 1
ATOM 2296 C CA . THR A 1 283 ? 4.538 -9.769 29.658 1.00 50.66 283 THR A CA 1
ATOM 2297 C C . THR A 1 283 ? 4.481 -8.525 28.767 1.00 50.66 283 THR A C 1
ATOM 2299 O O . THR A 1 283 ? 4.382 -7.412 29.282 1.00 50.66 283 THR A O 1
ATOM 2302 N N . ASP A 1 284 ? 4.507 -8.692 27.442 1.00 53.22 284 ASP A N 1
ATOM 2303 C CA . ASP A 1 284 ? 4.415 -7.592 26.483 1.00 53.22 284 ASP A CA 1
ATOM 2304 C C . ASP A 1 284 ? 3.036 -6.908 26.515 1.00 53.22 284 ASP A C 1
ATOM 2306 O O . ASP A 1 284 ? 2.009 -7.457 26.109 1.00 53.22 284 ASP A O 1
ATOM 2310 N N . TYR A 1 285 ? 3.026 -5.654 26.973 1.00 46.78 285 TYR A N 1
ATOM 2311 C CA . TYR A 1 285 ? 1.827 -4.830 27.182 1.00 46.78 285 TYR A CA 1
ATOM 2312 C C . TYR A 1 285 ? 1.050 -4.510 25.885 1.00 46.78 285 TYR A C 1
ATOM 2314 O O . TYR A 1 285 ? -0.146 -4.206 25.925 1.00 46.78 285 TYR A O 1
ATOM 2322 N N . TYR A 1 286 ? 1.725 -4.590 24.732 1.00 49.69 286 TYR A N 1
ATOM 2323 C CA . TYR A 1 286 ? 1.270 -3.999 23.471 1.00 49.69 286 TYR A CA 1
ATOM 2324 C C . TYR A 1 286 ? 0.826 -4.988 22.380 1.00 49.69 286 TYR A C 1
ATOM 2326 O O . TYR A 1 286 ? 0.427 -4.532 21.319 1.00 49.69 286 TYR A O 1
ATOM 2334 N N . GLY A 1 287 ? 0.826 -6.309 22.609 1.00 48.88 287 GLY A N 1
ATOM 2335 C CA . GLY A 1 287 ? 0.176 -7.273 21.697 1.00 48.88 287 GLY A CA 1
ATOM 2336 C C . GLY A 1 287 ? 0.567 -7.148 20.211 1.00 48.88 287 GLY A C 1
ATOM 2337 O O . GLY A 1 287 ? -0.286 -7.260 19.338 1.00 48.88 287 GLY A O 1
ATOM 2338 N N . ASN A 1 288 ? 1.832 -6.865 19.893 1.00 56.88 288 ASN A N 1
ATOM 2339 C CA . ASN A 1 288 ? 2.298 -6.779 18.506 1.00 56.88 288 ASN A CA 1
ATOM 2340 C C . ASN A 1 288 ? 2.213 -8.152 17.839 1.00 56.88 288 ASN A C 1
ATOM 2342 O O . ASN A 1 288 ? 2.935 -9.072 18.223 1.00 56.88 288 ASN A O 1
ATOM 2346 N N . ARG A 1 289 ? 1.338 -8.303 16.845 1.00 61.75 289 ARG A N 1
ATOM 2347 C CA . ARG A 1 289 ? 1.108 -9.590 16.191 1.00 61.75 289 ARG A CA 1
ATOM 2348 C C . ARG A 1 289 ? 0.850 -9.427 14.701 1.00 61.75 289 ARG A C 1
ATOM 2350 O O . ARG A 1 289 ? 0.368 -8.414 14.201 1.00 61.75 289 ARG A O 1
ATOM 2357 N N . TRP A 1 290 ? 1.175 -10.492 14.001 1.00 64.12 290 TRP A N 1
ATOM 2358 C CA . TRP A 1 290 ? 0.770 -10.743 12.637 1.00 64.12 290 TRP A CA 1
ATOM 2359 C C . TRP A 1 290 ? -0.622 -11.354 12.676 1.00 64.12 290 TRP A C 1
ATOM 2361 O O . TRP A 1 290 ? -0.799 -12.436 13.237 1.00 64.12 290 TRP A O 1
ATOM 2371 N N . LEU A 1 291 ? -1.621 -10.659 12.133 1.00 59.38 291 LEU A N 1
ATOM 2372 C CA . LEU A 1 291 ? -2.925 -11.271 11.924 1.00 59.38 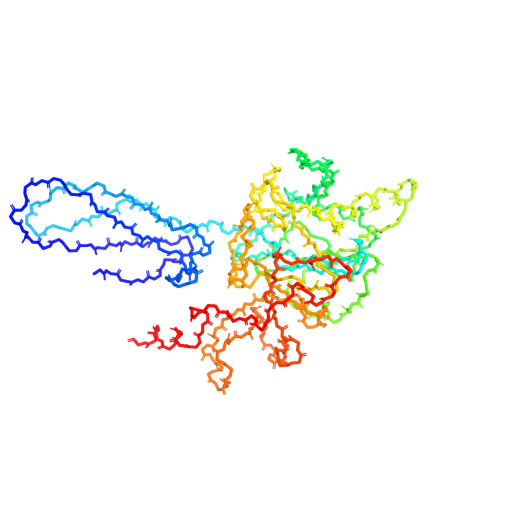291 LEU A CA 1
ATOM 2373 C C . LEU A 1 291 ? -2.711 -12.485 11.009 1.00 59.38 291 LEU A C 1
ATOM 2375 O O . LEU A 1 291 ? -2.000 -12.385 10.008 1.00 59.38 291 LEU A O 1
ATOM 2379 N N . GLU A 1 292 ? -3.302 -13.614 11.398 1.00 57.25 292 GLU A N 1
ATOM 2380 C CA . GLU A 1 292 ? -3.190 -14.930 10.745 1.00 57.25 292 GLU A CA 1
ATOM 2381 C C . GLU A 1 292 ? -1.887 -15.719 10.954 1.00 57.25 292 GLU A C 1
ATOM 2383 O O . GLU A 1 292 ? -1.802 -16.868 10.511 1.00 57.25 292 GLU A O 1
ATOM 2388 N N . ASP A 1 293 ? -0.893 -15.186 11.675 1.00 61.22 293 ASP A N 1
ATOM 2389 C CA . ASP A 1 293 ? 0.287 -15.982 12.028 1.00 61.22 293 ASP A CA 1
ATOM 2390 C C . ASP A 1 293 ? -0.007 -16.924 13.200 1.00 61.22 293 ASP A C 1
ATOM 2392 O O . ASP A 1 293 ? 0.081 -16.584 14.386 1.00 61.22 293 ASP A O 1
ATOM 2396 N N . THR A 1 294 ? -0.337 -18.162 12.859 1.00 60.75 294 THR A N 1
ATOM 2397 C CA . THR A 1 294 ? -0.582 -19.230 13.831 1.00 60.75 294 THR A CA 1
ATOM 2398 C C . THR A 1 294 ? 0.703 -19.892 14.336 1.00 60.75 294 THR A C 1
ATOM 2400 O O . THR A 1 294 ? 0.629 -20.693 15.262 1.00 60.75 294 THR A O 1
ATOM 2403 N N . GLN A 1 295 ? 1.881 -19.558 13.789 1.00 57.59 295 GLN A N 1
ATOM 2404 C CA . GLN A 1 295 ? 3.107 -20.338 14.003 1.00 57.59 295 GLN A CA 1
ATOM 2405 C C . GLN A 1 295 ? 3.918 -19.934 15.253 1.00 57.59 295 GLN A C 1
ATOM 2407 O O . GLN A 1 295 ? 4.817 -20.675 15.634 1.00 57.59 295 GLN A O 1
ATOM 2412 N N . ASP A 1 296 ? 3.626 -18.784 15.879 1.00 57.75 296 ASP A N 1
ATOM 2413 C CA . ASP A 1 296 ? 4.278 -18.233 17.096 1.00 57.75 296 ASP A CA 1
ATOM 2414 C C . ASP A 1 296 ? 5.821 -18.312 17.115 1.00 57.75 296 ASP A C 1
ATOM 2416 O O . ASP A 1 296 ? 6.447 -18.496 18.155 1.00 57.75 296 ASP A O 1
ATOM 2420 N N . LYS A 1 297 ? 6.472 -18.143 15.958 1.00 57.81 297 LYS A N 1
ATOM 2421 C CA . LYS A 1 297 ? 7.936 -18.279 15.808 1.00 57.81 297 LYS A CA 1
ATOM 2422 C C . LYS A 1 297 ? 8.733 -17.037 16.246 1.00 57.81 297 LYS A C 1
ATOM 2424 O O . LYS A 1 297 ? 9.827 -16.808 15.744 1.00 57.81 297 LYS A O 1
ATOM 2429 N N . GLY A 1 298 ? 8.186 -16.186 17.121 1.00 52.56 298 GLY A N 1
ATOM 2430 C CA . GLY A 1 298 ? 8.827 -14.917 17.519 1.00 52.56 298 GLY A CA 1
ATOM 2431 C C . GLY A 1 298 ? 8.922 -13.869 16.398 1.00 52.56 298 GLY A C 1
ATOM 2432 O O . GLY A 1 298 ? 9.684 -12.911 16.497 1.00 52.56 298 GLY A O 1
ATOM 2433 N N . THR A 1 299 ? 8.142 -14.058 15.333 1.00 50.97 299 THR A N 1
ATOM 2434 C CA . THR A 1 299 ? 8.121 -13.246 14.114 1.00 50.97 299 THR A CA 1
ATOM 2435 C C . THR A 1 299 ? 7.689 -11.809 14.437 1.00 50.97 299 THR A C 1
ATOM 2437 O O . THR A 1 299 ? 6.611 -11.592 14.987 1.00 50.97 299 THR A O 1
ATOM 2440 N N . GLY A 1 300 ? 8.497 -10.803 14.088 1.00 52.94 300 GLY A N 1
ATOM 2441 C CA . GLY A 1 300 ? 8.191 -9.378 14.278 1.00 52.94 300 GLY A CA 1
ATOM 2442 C C . GLY A 1 300 ? 8.756 -8.758 15.562 1.00 52.94 300 GLY A C 1
ATOM 2443 O O . GLY A 1 300 ? 8.183 -7.778 16.052 1.00 52.94 300 GLY A O 1
ATOM 2444 N N . SER A 1 301 ? 9.853 -9.306 16.098 1.00 58.44 301 SER A N 1
ATOM 2445 C CA . SER A 1 301 ? 10.444 -8.917 17.387 1.00 58.44 301 SER A CA 1
ATOM 2446 C C . SER A 1 301 ? 10.762 -7.415 17.486 1.00 58.44 301 SER A C 1
ATOM 2448 O O . SER A 1 301 ? 11.697 -6.899 16.870 1.00 58.44 301 SER A O 1
ATOM 2450 N N . LEU A 1 302 ? 9.990 -6.703 18.317 1.00 61.75 302 LEU A N 1
ATOM 2451 C CA . LEU A 1 302 ? 10.167 -5.269 18.585 1.00 61.75 302 LEU A CA 1
ATOM 2452 C C . LEU A 1 302 ? 11.360 -4.960 19.498 1.00 61.75 302 LEU A C 1
ATOM 2454 O O . LEU A 1 302 ? 11.749 -3.795 19.605 1.00 61.75 302 LEU A O 1
ATOM 2458 N N . SER A 1 303 ? 11.925 -5.964 20.178 1.00 62.53 303 SER A N 1
ATOM 2459 C CA . SER A 1 303 ? 13.067 -5.764 21.077 1.00 62.53 303 SER A CA 1
ATOM 2460 C C . SER A 1 303 ? 14.342 -5.453 20.297 1.00 62.53 303 SER A C 1
ATOM 2462 O O . SER A 1 303 ? 15.071 -4.537 20.672 1.00 62.53 303 SER A O 1
ATOM 2464 N N . ASN A 1 304 ? 14.556 -6.156 19.181 1.00 61.91 304 ASN A N 1
ATOM 2465 C CA . ASN A 1 304 ? 15.739 -6.008 18.334 1.00 61.91 304 ASN A CA 1
ATOM 2466 C C . ASN A 1 304 ? 15.539 -4.997 17.198 1.00 61.91 304 ASN A C 1
ATOM 2468 O O . ASN A 1 304 ? 16.511 -4.396 16.748 1.00 61.91 304 ASN A O 1
ATOM 2472 N N . ASN A 1 305 ? 14.299 -4.806 16.731 1.00 68.94 305 ASN A N 1
ATOM 2473 C CA . ASN A 1 305 ? 13.981 -3.837 15.684 1.00 68.94 305 ASN A CA 1
ATOM 2474 C C . ASN A 1 305 ? 12.673 -3.082 15.999 1.00 68.94 305 ASN A C 1
ATOM 2476 O O . ASN A 1 305 ? 11.586 -3.471 15.543 1.00 68.94 305 ASN A O 1
ATOM 2480 N N . PRO A 1 306 ? 12.745 -2.033 16.839 1.00 72.75 306 PRO A N 1
ATOM 2481 C CA . PRO A 1 306 ? 11.566 -1.305 17.269 1.00 72.75 306 PRO A CA 1
ATOM 2482 C C . PRO A 1 306 ? 10.927 -0.543 16.107 1.00 72.75 306 PRO A C 1
ATOM 2484 O O . PRO A 1 306 ? 11.597 -0.029 15.215 1.00 72.75 306 PRO A O 1
ATOM 2487 N N . ILE A 1 307 ? 9.606 -0.425 16.165 1.00 76.00 307 ILE A N 1
ATOM 2488 C CA . ILE A 1 307 ? 8.852 0.483 15.303 1.00 76.00 307 ILE A CA 1
ATOM 2489 C C . ILE A 1 307 ? 8.929 1.888 15.901 1.00 76.00 307 ILE A C 1
ATOM 2491 O O . ILE A 1 307 ? 8.918 2.042 17.123 1.00 76.00 307 ILE A O 1
ATOM 2495 N N . LYS A 1 308 ? 9.012 2.904 15.047 1.00 76.69 308 LYS A N 1
ATOM 2496 C CA . LYS A 1 308 ? 9.197 4.312 15.394 1.00 76.69 308 LYS A CA 1
ATOM 2497 C C . LYS A 1 308 ? 8.152 5.178 14.692 1.00 76.69 308 LYS A C 1
ATOM 2499 O O . LYS A 1 308 ? 7.691 4.851 13.594 1.00 76.69 308 LYS A O 1
ATOM 2504 N N . ASN A 1 309 ? 7.810 6.309 15.306 1.00 73.81 309 ASN A N 1
ATOM 2505 C CA . ASN A 1 309 ? 7.076 7.364 14.609 1.00 73.81 309 ASN A CA 1
ATOM 2506 C C . ASN A 1 309 ? 8.015 8.128 13.683 1.00 73.81 309 ASN A C 1
ATOM 2508 O O . ASN A 1 309 ? 9.202 8.262 13.982 1.00 73.81 309 ASN A O 1
ATOM 2512 N N . VAL A 1 310 ? 7.469 8.668 12.594 1.00 70.94 310 VAL A N 1
ATOM 2513 C CA . VAL A 1 310 ? 8.214 9.590 11.739 1.00 70.94 310 VAL A CA 1
ATOM 2514 C C . VAL A 1 310 ? 7.877 11.023 12.128 1.00 70.94 310 VAL A C 1
ATOM 2516 O O . VAL A 1 310 ? 6.714 11.423 12.133 1.00 70.94 310 VAL A O 1
ATOM 2519 N N . ASP A 1 311 ? 8.902 11.796 12.454 1.00 70.50 311 ASP A N 1
ATOM 2520 C CA . ASP A 1 311 ? 8.835 13.236 12.596 1.00 70.50 311 ASP A CA 1
ATOM 2521 C C . ASP A 1 311 ? 9.143 13.920 11.265 1.00 70.50 311 ASP A C 1
ATOM 2523 O O . ASP A 1 311 ? 10.283 13.979 10.809 1.00 70.50 311 ASP A O 1
ATOM 2527 N N . TYR A 1 312 ? 8.095 14.462 10.653 1.00 69.31 312 TYR A N 1
ATOM 2528 C CA . TYR A 1 312 ? 8.188 15.200 9.396 1.00 69.31 312 TYR A CA 1
ATOM 2529 C C . TYR A 1 312 ? 8.446 16.703 9.579 1.00 69.31 312 TYR A C 1
ATOM 2531 O O . TYR A 1 312 ? 8.516 17.424 8.586 1.00 69.31 312 TYR A O 1
ATOM 2539 N N . THR A 1 313 ? 8.604 17.192 10.816 1.00 67.69 313 THR A N 1
ATOM 2540 C CA . THR A 1 313 ? 9.016 18.588 11.080 1.00 67.69 313 THR A CA 1
ATOM 2541 C C . THR A 1 313 ? 10.516 18.808 10.873 1.00 67.69 313 THR A C 1
ATOM 2543 O O . THR A 1 313 ? 10.971 19.944 10.758 1.00 67.69 313 THR A O 1
ATOM 2546 N N . VAL A 1 314 ? 11.281 17.722 10.769 1.00 68.50 314 VAL A N 1
ATOM 2547 C CA . VAL A 1 314 ? 12.731 17.689 10.549 1.00 68.50 314 VAL A CA 1
ATOM 2548 C C . VAL A 1 314 ? 13.064 17.074 9.183 1.00 68.50 314 VAL A C 1
ATOM 2550 O O . VAL A 1 314 ? 12.180 16.659 8.428 1.00 68.50 314 VAL A O 1
ATOM 2553 N N . ASP A 1 315 ? 14.344 17.060 8.795 1.00 66.44 315 ASP A N 1
ATOM 2554 C CA . ASP A 1 315 ? 14.733 16.505 7.497 1.00 66.44 315 ASP A CA 1
ATOM 2555 C C . ASP A 1 315 ? 14.589 14.976 7.456 1.00 66.44 315 ASP A C 1
ATOM 2557 O O . ASP A 1 315 ? 15.439 14.244 7.957 1.00 66.44 315 ASP A O 1
ATOM 2561 N N . ALA A 1 316 ? 13.511 14.505 6.825 1.00 67.50 316 ALA A N 1
ATOM 2562 C CA . ALA A 1 316 ? 13.190 13.095 6.609 1.00 67.50 316 ALA A CA 1
ATOM 2563 C C . ALA A 1 316 ? 13.520 12.603 5.201 1.00 67.50 316 ALA A C 1
ATOM 2565 O O . ALA A 1 316 ? 12.710 11.940 4.560 1.00 67.50 316 ALA A O 1
ATOM 2566 N N . THR A 1 317 ? 14.666 13.000 4.656 1.00 68.31 317 THR A N 1
ATOM 2567 C CA . THR A 1 317 ? 15.064 12.604 3.303 1.00 68.31 317 THR A CA 1
ATOM 2568 C C . THR A 1 317 ? 15.710 11.223 3.290 1.00 68.31 317 THR A C 1
ATOM 2570 O O . THR A 1 317 ? 16.162 10.704 4.310 1.00 68.31 317 THR A O 1
ATOM 2573 N N . ARG A 1 318 ? 15.830 10.632 2.095 1.00 67.69 318 ARG A N 1
ATOM 2574 C CA . ARG A 1 318 ? 16.622 9.410 1.896 1.00 67.69 318 ARG A CA 1
ATOM 2575 C C . ARG A 1 318 ? 18.093 9.535 2.318 1.00 67.69 318 ARG A C 1
ATOM 2577 O O . ARG A 1 318 ? 18.783 8.534 2.451 1.00 67.69 318 ARG A O 1
ATOM 2584 N N . SER A 1 319 ? 18.598 10.745 2.513 1.00 59.34 319 SER A N 1
ATOM 2585 C CA . SER A 1 319 ? 19.972 10.993 2.956 1.00 59.34 319 SER A CA 1
ATOM 2586 C C . SER A 1 319 ? 20.141 11.037 4.478 1.00 59.34 319 SER A C 1
ATOM 2588 O O . SER A 1 319 ? 21.277 11.011 4.943 1.00 59.34 319 SER A O 1
ATOM 2590 N N . THR A 1 320 ? 19.060 11.087 5.262 1.00 61.81 320 THR A N 1
ATOM 2591 C CA . THR A 1 320 ? 19.111 11.288 6.719 1.00 61.81 320 THR A CA 1
ATOM 2592 C C . THR A 1 320 ? 18.451 10.118 7.459 1.00 61.81 320 THR A C 1
ATOM 2594 O O . THR A 1 320 ? 17.281 10.175 7.832 1.00 61.81 320 THR A O 1
ATOM 2597 N N . SER A 1 321 ? 19.211 9.031 7.665 1.00 55.44 321 SER A N 1
ATOM 2598 C CA . SER A 1 321 ? 18.714 7.737 8.180 1.00 55.44 321 SER A CA 1
ATOM 2599 C C . SER A 1 321 ? 17.899 7.838 9.471 1.00 55.44 321 SER A C 1
ATOM 2601 O O . SER A 1 321 ? 16.856 7.202 9.578 1.00 55.44 321 SER A O 1
ATOM 2603 N N . ASP A 1 322 ? 18.338 8.671 10.418 1.00 60.88 322 ASP A N 1
ATOM 2604 C CA . ASP A 1 322 ? 17.774 8.695 11.774 1.00 60.88 322 ASP A CA 1
ATOM 2605 C C . ASP A 1 322 ? 17.050 9.993 12.128 1.00 60.88 322 ASP A C 1
ATOM 2607 O O . ASP A 1 322 ? 16.211 9.998 13.029 1.00 60.88 322 ASP A O 1
ATOM 2611 N N . ALA A 1 323 ? 17.324 11.085 11.403 1.00 54.94 323 ALA A N 1
ATOM 2612 C CA . ALA A 1 323 ? 16.844 12.421 11.762 1.00 54.94 323 ALA A CA 1
ATOM 2613 C C . ALA A 1 323 ? 15.315 12.514 11.800 1.00 54.94 323 ALA A C 1
ATOM 2615 O O . ALA A 1 323 ? 14.779 13.358 12.502 1.00 54.94 323 ALA A O 1
ATOM 2616 N N . SER A 1 324 ? 14.620 11.635 11.079 1.00 63.78 324 SER A N 1
ATOM 2617 C CA . SER A 1 324 ? 13.165 11.639 10.959 1.00 63.78 324 SER A CA 1
ATOM 2618 C C . SER A 1 324 ? 12.437 10.649 11.832 1.00 63.78 324 SER A C 1
ATOM 2620 O O . SER A 1 324 ? 11.222 10.591 11.748 1.00 63.78 324 SER A O 1
ATOM 2622 N N . THR A 1 325 ? 13.116 9.860 12.659 1.00 68.44 325 THR A N 1
ATOM 2623 C CA . THR A 1 325 ? 12.418 8.904 13.522 1.00 68.44 325 THR A CA 1
ATOM 2624 C C . THR A 1 325 ? 12.418 9.390 14.964 1.00 68.44 325 THR A C 1
ATOM 2626 O O . THR A 1 325 ? 13.453 9.774 15.505 1.00 68.44 325 THR A O 1
ATOM 2629 N N . LYS A 1 326 ? 11.249 9.398 15.609 1.00 66.44 326 LYS A N 1
ATOM 2630 C CA . LYS A 1 326 ? 11.103 9.771 17.020 1.00 66.44 326 LYS A CA 1
ATOM 2631 C C . LYS A 1 326 ? 10.689 8.578 17.851 1.00 66.44 326 LYS A C 1
ATOM 2633 O O . LYS A 1 326 ? 9.609 8.036 17.631 1.00 66.44 326 LYS A O 1
ATOM 2638 N N . GLY A 1 327 ? 11.514 8.269 18.856 1.00 68.06 327 GLY A N 1
ATOM 2639 C CA . GLY A 1 327 ? 11.223 7.318 19.930 1.00 68.06 327 GLY A CA 1
ATOM 2640 C C . GLY A 1 327 ? 10.730 5.948 19.453 1.00 68.06 327 GLY A C 1
ATOM 2641 O O . GLY A 1 327 ? 10.675 5.648 18.265 1.00 68.06 327 GLY A O 1
ATOM 2642 N N . LYS A 1 328 ? 10.363 5.083 20.397 1.00 74.56 328 LYS A N 1
ATOM 2643 C CA . LYS A 1 328 ? 9.590 3.885 20.055 1.00 74.56 328 LYS A CA 1
ATOM 2644 C C . LYS A 1 328 ? 8.143 4.310 19.823 1.00 74.56 328 LYS A C 1
ATOM 2646 O O . LYS A 1 328 ? 7.618 5.130 20.574 1.00 74.56 328 LYS A O 1
ATOM 2651 N N . TYR A 1 329 ? 7.514 3.761 18.791 1.00 70.88 329 TYR A N 1
ATOM 2652 C CA . TYR A 1 329 ? 6.084 3.900 18.586 1.00 70.88 329 TYR A CA 1
ATOM 2653 C C . TYR A 1 329 ? 5.349 3.257 19.757 1.00 70.88 329 TYR A C 1
ATOM 2655 O O . TYR A 1 329 ? 5.561 2.080 20.060 1.00 70.88 329 TYR A O 1
ATOM 2663 N N . THR A 1 330 ? 4.478 4.033 20.390 1.00 66.94 330 THR A N 1
ATOM 2664 C CA . THR A 1 330 ? 3.553 3.527 21.396 1.00 66.94 330 THR A CA 1
ATOM 2665 C C . THR A 1 330 ? 2.185 3.415 20.736 1.00 66.94 330 THR A C 1
ATOM 2667 O O . THR A 1 330 ? 1.598 4.452 20.418 1.00 66.94 330 THR A O 1
ATOM 2670 N N . PRO A 1 331 ? 1.674 2.196 20.498 1.00 59.72 331 PRO A N 1
ATOM 2671 C CA . PRO A 1 331 ? 0.325 2.035 19.984 1.00 59.72 331 PRO A CA 1
ATOM 2672 C C . PRO A 1 331 ? -0.692 2.630 20.971 1.00 59.72 331 PRO A C 1
ATOM 2674 O O . PRO A 1 331 ? -0.495 2.530 22.187 1.00 59.72 331 PRO A O 1
ATOM 2677 N N . PRO A 1 332 ? -1.788 3.225 20.477 1.00 56.09 332 PRO A N 1
ATOM 2678 C CA . PRO A 1 332 ? -2.881 3.679 21.320 1.00 56.09 332 PRO A CA 1
ATOM 2679 C C . PRO A 1 332 ? -3.399 2.610 22.295 1.00 56.09 332 PRO A C 1
ATOM 2681 O O . PRO A 1 332 ? -3.414 1.413 22.003 1.00 56.09 332 PRO A O 1
ATOM 2684 N N . THR A 1 333 ? -3.887 3.056 23.452 1.00 51.91 333 THR A N 1
ATOM 2685 C CA . THR A 1 333 ? -4.356 2.211 24.568 1.00 51.91 333 THR A CA 1
ATOM 2686 C C . THR A 1 333 ? -5.471 1.231 24.187 1.00 51.91 333 THR A C 1
ATOM 2688 O O . THR A 1 333 ? -5.588 0.168 24.796 1.00 51.91 333 THR A O 1
ATOM 2691 N N . TRP A 1 334 ? -6.262 1.512 23.154 1.00 52.66 334 TRP A N 1
ATOM 2692 C CA . TRP A 1 334 ? -7.332 0.628 22.678 1.00 52.66 334 TRP A CA 1
ATOM 2693 C C . TRP A 1 334 ? -6.831 -0.621 21.923 1.00 52.66 334 TRP A C 1
ATOM 2695 O O . TRP A 1 334 ? -7.577 -1.595 21.808 1.00 52.66 334 TRP A O 1
ATOM 2705 N N . TRP A 1 335 ? -5.554 -0.652 21.520 1.00 51.19 335 TRP A N 1
ATOM 2706 C CA . TRP A 1 335 ? -4.850 -1.841 21.017 1.00 51.19 335 TRP A CA 1
ATOM 2707 C C . TRP A 1 335 ? -4.160 -2.670 22.123 1.00 51.19 335 TRP A C 1
ATOM 2709 O O . TRP A 1 335 ? -3.469 -3.647 21.835 1.00 51.19 335 TRP A O 1
ATOM 2719 N N . THR A 1 336 ? -4.327 -2.303 23.402 1.00 51.50 336 THR A N 1
ATOM 2720 C CA . THR A 1 336 ? -3.567 -2.894 24.522 1.00 51.50 336 THR A CA 1
ATOM 2721 C C . THR A 1 336 ? -4.318 -3.973 25.297 1.00 51.50 336 THR A C 1
ATOM 2723 O O . THR A 1 336 ? -5.552 -4.038 25.311 1.00 51.50 336 THR A O 1
ATOM 2726 N N . LYS A 1 337 ? -3.540 -4.763 26.052 1.00 49.81 337 LYS A N 1
ATOM 2727 C CA . LYS A 1 337 ? -4.016 -5.718 27.065 1.00 49.81 337 LYS A CA 1
ATOM 2728 C C . LYS A 1 337 ? -5.069 -5.115 28.000 1.00 49.81 337 LYS A C 1
ATOM 2730 O O . LYS A 1 337 ? -6.058 -5.773 28.303 1.00 49.81 337 LYS A O 1
ATOM 2735 N N . ALA A 1 338 ? -4.896 -3.855 28.411 1.00 52.69 338 ALA A N 1
ATOM 2736 C CA . ALA A 1 338 ? -5.797 -3.184 29.347 1.00 52.69 338 ALA A CA 1
ATOM 2737 C C . ALA A 1 338 ? -7.237 -3.070 28.814 1.00 52.69 338 ALA A C 1
ATOM 2739 O O . ALA A 1 338 ? -8.179 -3.286 29.574 1.00 52.69 338 ALA A O 1
ATOM 2740 N N . ARG A 1 339 ? -7.426 -2.809 27.510 1.00 52.84 339 ARG A N 1
ATOM 2741 C CA . ARG A 1 339 ? -8.761 -2.786 26.885 1.00 52.84 339 ARG A CA 1
ATOM 2742 C C . ARG A 1 339 ? -9.327 -4.188 26.698 1.00 52.84 339 ARG A C 1
ATOM 2744 O O . ARG A 1 339 ? -10.506 -4.379 26.964 1.00 52.84 339 ARG A O 1
ATOM 2751 N N . ALA A 1 340 ? -8.514 -5.158 26.270 1.00 48.44 340 ALA A N 1
ATOM 2752 C CA . ALA A 1 340 ? -8.964 -6.547 26.146 1.00 48.44 340 ALA A CA 1
ATOM 2753 C C . ALA A 1 340 ? -9.496 -7.074 27.490 1.00 48.44 340 ALA A C 1
ATOM 2755 O O . ALA A 1 340 ? -10.601 -7.594 27.550 1.00 48.44 340 ALA A O 1
ATOM 2756 N N . THR A 1 341 ? -8.768 -6.820 28.582 1.00 50.12 341 THR A N 1
ATOM 2757 C CA . THR A 1 341 ? -9.195 -7.175 29.942 1.00 50.12 341 THR A CA 1
ATOM 2758 C C . THR A 1 341 ? -10.401 -6.364 30.430 1.00 50.12 341 THR A C 1
ATOM 2760 O O . THR A 1 341 ? -11.209 -6.893 31.184 1.00 50.12 341 THR A O 1
ATOM 2763 N N . ALA A 1 342 ? -10.545 -5.093 30.038 1.00 51.16 342 ALA A N 1
ATOM 2764 C CA . ALA A 1 342 ? -11.709 -4.279 30.400 1.00 51.16 342 ALA A CA 1
ATOM 2765 C C . ALA A 1 342 ? -12.983 -4.673 29.636 1.00 51.16 342 ALA A C 1
ATOM 2767 O O . ALA A 1 342 ? -14.060 -4.556 30.197 1.00 51.16 342 ALA A O 1
ATOM 2768 N N . ALA A 1 343 ? -12.871 -5.146 28.392 1.00 42.28 343 ALA A N 1
ATOM 2769 C CA . ALA A 1 343 ? -14.002 -5.665 27.618 1.00 42.28 343 ALA A CA 1
ATOM 2770 C C . ALA A 1 343 ? -14.519 -7.020 28.137 1.00 42.28 343 ALA A C 1
ATOM 2772 O O . ALA A 1 343 ? -15.628 -7.419 27.794 1.00 42.28 343 ALA A O 1
ATOM 2773 N N . ASP A 1 344 ? -13.706 -7.723 28.930 1.00 40.91 344 ASP A N 1
ATOM 2774 C CA . ASP A 1 344 ? -14.051 -9.001 29.557 1.00 40.91 344 ASP A CA 1
ATOM 2775 C C . ASP A 1 344 ? -14.667 -8.827 30.969 1.00 40.91 344 ASP A C 1
ATOM 2777 O O . ASP A 1 344 ? -15.056 -9.818 31.588 1.00 40.91 344 ASP A O 1
ATOM 2781 N N . LYS A 1 345 ? -14.748 -7.591 31.489 1.00 39.75 345 LYS A N 1
ATOM 2782 C CA . LYS A 1 345 ? -15.438 -7.229 32.740 1.00 39.75 345 LYS A CA 1
ATOM 2783 C C . LYS A 1 345 ? -16.793 -6.610 32.435 1.00 39.75 345 LYS A C 1
ATOM 2785 O O . LYS A 1 345 ? -17.720 -6.861 33.236 1.00 39.75 345 LYS A O 1
#

Sequence (345 aa):
FDHGDVKVGEKKTLFFWVHPSTYTGTKTLKLDVRTDNFDDNLGATDPEVTKNFNVKPLSQRRVHRIAEELKAPKGDLIISEVYMGNLPANTLWEIYNPTEETIDLTPYTMQRFDLNGSSYPSTPTYESKLTDSHLWLKTLHGAATTKLGPHKTILYWSASTAYYSEVEQRPGVVYIANYAVTGLIGLNKQKNDYGQAFRVPQYSRHALAKNGKIVDNFFYGDGTTKYKIPAGNFMRKPGRNLPRTQMKIDIKNSDWVVRDRTAREDLGYRYSYYYDRSRLLNTDYYGNRWLEDTQDKGTGSLSNNPIKNVDYTVDATRSTSDASTKGKYTPPTWWTKARATAADK

Foldseek 3Di:
DDDDDADAPHFDKDWDDDDDDPDPDWDKDKDFDADLQADPVLGRPDPTPIDIDTDDDDDPPDIDTPPDGPHDPDFDKEFFKKAFALFLLQMKTKIWQQDQAKDFQQQKKKFKWDADPQATDPGGPAIARPQPLLLFPHWPEADRDRIQHHGAIEMEGEPPHDDQCLLNVQPRYHTYTYAYCDDDDDSSVSSNSNSPSRGGDFQMWIFIAGNNHGQAIDSAAPRRDRFAAAHQKMKGQEPDRGGDSHWDADQQDGSIWIKRHDDSLRDSFRWYQAADPVPVPDPDFGNTDGVPPPPPPCRPPCVVIAIFHFARVFRRHNVDNPGGTDDGRDDDPSSGPVVVVVVVD

Radius of gyration: 22.59 Å; chains: 1; bounding box: 66×44×60 Å

pLDDT: mean 70.95, std 19.9, range [36.34, 98.56]